Protein AF-A0A9E5F2N4-F1 (afdb_monomer_lite)

Radius of gyration: 25.17 Å; chains: 1; bounding box: 72×76×62 Å

Secondary structure (DSSP, 8-state):
-GGGS-HHHHHHHHHHHHHHHHHHHHHIIIIIT-PPSSBTTB-HHHHTTHHHHHHHHHHHHHHHHS---B---HHHHHHHHHHHHHHHHHHHHHHH-GGG--HHHHHHHHHHHHHHHHTTTB-HHHHHT-GGGGGHHHHHHHHTHHHHHHHHHHHHHHHHHHHHHHHHHHHHHHTT-----EEE-SSEEEEEETTEEEEEEGGGSSHHHHHHHHHHHHHHHHHHTTTS-HHHHHHHHHHHHHHHHHHHHHHHHHHHHHHHHHHHHHHHHHHHHHHHHHHHHHHSS----------TT---------TTS--S------SSSHHHHHHHHHHHHHHHHHT---------

Structure (mmCIF, N/CA/C/O backbone):
data_AF-A0A9E5F2N4-F1
#
_entry.id   AF-A0A9E5F2N4-F1
#
loop_
_atom_site.group_PDB
_atom_site.id
_atom_site.type_symbol
_atom_site.label_atom_id
_atom_site.label_alt_id
_atom_site.label_comp_id
_atom_site.label_asym_id
_atom_site.label_entity_id
_atom_site.label_seq_id
_atom_site.pdbx_PDB_ins_code
_atom_site.Cartn_x
_atom_site.Cartn_y
_atom_site.Cartn_z
_atom_site.occupancy
_atom_site.B_iso_or_equiv
_atom_site.auth_seq_id
_atom_site.auth_comp_id
_atom_site.auth_asym_id
_atom_site.auth_atom_id
_atom_site.pdbx_PDB_model_num
ATOM 1 N N . MET A 1 1 ? -30.413 5.396 13.414 1.00 71.50 1 MET A N 1
ATOM 2 C CA . MET A 1 1 ? -30.553 5.072 11.975 1.00 71.50 1 MET A CA 1
ATOM 3 C C . MET A 1 1 ? -29.234 4.780 11.255 1.00 71.50 1 MET A C 1
ATOM 5 O O . MET A 1 1 ? -29.289 4.143 10.220 1.00 71.50 1 MET A O 1
ATOM 9 N N . ILE A 1 2 ? -28.049 5.161 11.761 1.00 82.06 2 ILE A N 1
ATOM 10 C CA . ILE A 1 2 ? -26.782 4.856 11.056 1.00 82.06 2 ILE A CA 1
ATOM 11 C C . ILE A 1 2 ? -26.421 3.360 11.129 1.00 82.06 2 ILE A C 1
ATOM 13 O O . ILE A 1 2 ? -25.865 2.812 10.185 1.00 82.06 2 ILE A O 1
ATOM 17 N N . SER A 1 3 ? -26.789 2.669 12.212 1.00 80.00 3 SER A N 1
ATOM 18 C CA . SER A 1 3 ? -26.484 1.246 12.431 1.00 80.00 3 SER A CA 1
ATOM 19 C C . SER A 1 3 ? -27.116 0.282 11.421 1.00 80.00 3 SER A C 1
ATOM 21 O O . SER A 1 3 ? -26.628 -0.834 11.285 1.00 80.00 3 SER A O 1
ATOM 23 N N . THR A 1 4 ? -28.169 0.690 10.707 1.00 87.25 4 THR A N 1
ATOM 24 C CA . THR A 1 4 ? -28.844 -0.137 9.691 1.00 87.25 4 THR A CA 1
ATOM 25 C C . THR A 1 4 ? -28.235 0.012 8.297 1.00 87.25 4 THR A C 1
ATOM 27 O O . THR A 1 4 ? -28.656 -0.674 7.370 1.00 87.25 4 THR A O 1
ATOM 30 N N . LEU A 1 5 ? -27.271 0.920 8.118 1.00 89.44 5 LEU A N 1
ATOM 31 C CA . LEU A 1 5 ? -26.640 1.151 6.824 1.00 89.44 5 LEU A CA 1
ATOM 32 C C . LEU A 1 5 ? -25.668 0.013 6.462 1.00 89.44 5 LEU A C 1
ATOM 34 O O . LEU A 1 5 ? -25.040 -0.576 7.352 1.00 89.44 5 LEU A O 1
ATOM 38 N N . PRO A 1 6 ? -25.464 -0.262 5.158 1.00 90.88 6 PRO A N 1
ATOM 39 C CA . PRO A 1 6 ? -24.427 -1.182 4.702 1.00 90.88 6 PRO A CA 1
ATOM 40 C C . PRO A 1 6 ? -23.060 -0.824 5.293 1.00 90.88 6 PRO A C 1
ATOM 42 O O . PRO A 1 6 ? -22.732 0.353 5.453 1.00 90.88 6 PRO A O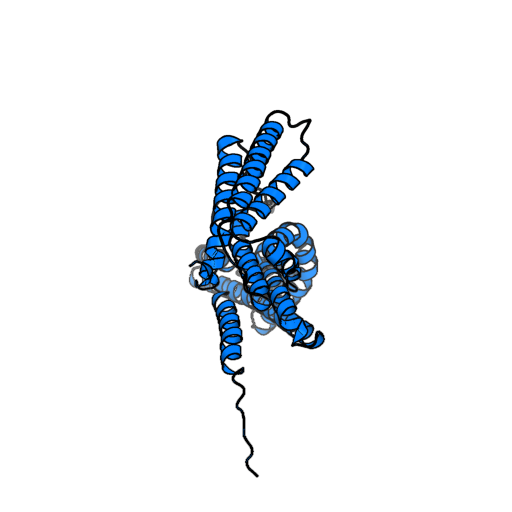 1
ATOM 45 N N . LEU A 1 7 ? -22.246 -1.838 5.594 1.00 85.94 7 LEU A N 1
ATOM 46 C CA . LEU A 1 7 ? -20.917 -1.664 6.194 1.00 85.94 7 LEU A CA 1
ATOM 47 C C . LEU A 1 7 ? -20.028 -0.700 5.401 1.00 85.94 7 LEU A C 1
ATOM 49 O O . LEU A 1 7 ? -19.378 0.158 5.987 1.00 85.94 7 LEU A O 1
ATOM 53 N N . THR A 1 8 ? -20.051 -0.784 4.072 1.00 84.75 8 THR A N 1
ATOM 54 C CA . THR A 1 8 ? -19.290 0.122 3.202 1.00 84.75 8 THR A CA 1
ATOM 55 C C . THR A 1 8 ? -19.686 1.579 3.411 1.00 84.75 8 THR A C 1
ATOM 57 O O . THR A 1 8 ? -18.816 2.423 3.578 1.00 84.75 8 THR A O 1
ATOM 60 N N . LEU A 1 9 ? -20.986 1.871 3.489 1.00 88.75 9 LEU A N 1
ATOM 61 C CA . LEU A 1 9 ? -21.483 3.226 3.712 1.00 88.75 9 LEU A CA 1
ATOM 62 C C . LEU A 1 9 ? -21.145 3.729 5.121 1.00 88.75 9 LEU A C 1
ATOM 64 O O . LEU A 1 9 ? -20.741 4.879 5.279 1.00 88.75 9 LEU A O 1
ATOM 68 N N . ARG A 1 10 ? -21.243 2.865 6.142 1.00 89.31 10 ARG A N 1
ATOM 69 C CA . ARG A 1 10 ? -20.801 3.200 7.507 1.00 89.31 10 ARG A CA 1
ATOM 70 C C . ARG A 1 10 ? -19.310 3.523 7.540 1.00 89.31 10 ARG A C 1
ATOM 72 O O . ARG A 1 10 ? -18.933 4.550 8.093 1.00 89.31 10 ARG A O 1
ATOM 79 N N . ALA A 1 11 ? -18.481 2.703 6.896 1.00 88.69 11 ALA A N 1
ATOM 80 C CA . ALA A 1 11 ? -17.048 2.947 6.782 1.00 88.69 11 ALA A CA 1
ATOM 81 C C . ALA A 1 11 ? -16.748 4.271 6.067 1.00 88.69 11 ALA A C 1
ATOM 83 O O . ALA A 1 11 ? -15.919 5.040 6.549 1.00 88.69 11 ALA A O 1
ATOM 84 N N . SER A 1 12 ? -17.461 4.580 4.979 1.00 88.94 12 SER A N 1
ATOM 85 C CA . SER A 1 12 ? -17.338 5.861 4.278 1.00 88.94 12 SER A CA 1
ATOM 86 C C . SER A 1 12 ? -17.699 7.054 5.165 1.00 88.94 12 SER A C 1
ATOM 88 O O . SER A 1 12 ? -16.962 8.032 5.164 1.00 88.94 12 SER A O 1
ATOM 90 N N . ILE A 1 13 ? -18.774 6.974 5.960 1.00 90.38 13 ILE A N 1
ATOM 91 C CA . ILE A 1 13 ? -19.165 8.046 6.895 1.00 90.38 13 ILE A CA 1
ATOM 92 C C . ILE A 1 13 ? -18.073 8.276 7.945 1.00 90.38 13 ILE A C 1
ATOM 94 O O . ILE A 1 13 ? -17.694 9.418 8.203 1.00 90.38 13 ILE A O 1
ATOM 98 N N . VAL A 1 14 ? -17.539 7.198 8.526 1.00 90.75 14 VAL A N 1
ATOM 99 C CA . VAL A 1 14 ? -16.483 7.303 9.541 1.00 90.75 14 VAL A CA 1
ATOM 100 C C . VAL A 1 14 ? -15.186 7.850 8.930 1.00 90.75 14 VAL A C 1
ATOM 102 O O . VAL A 1 14 ? -14.515 8.648 9.577 1.00 90.75 14 VAL A O 1
ATOM 105 N N . LEU A 1 15 ? -14.847 7.471 7.690 1.00 89.88 15 LEU A N 1
ATOM 106 C CA . LEU A 1 15 ? -13.678 7.985 6.962 1.00 89.88 15 LEU A CA 1
ATOM 107 C C . LEU A 1 15 ? -13.809 9.436 6.534 1.00 89.88 15 LEU A C 1
ATOM 109 O O . LEU A 1 15 ? -12.797 10.130 6.447 1.00 89.88 15 LEU A O 1
ATOM 113 N N . PHE A 1 16 ? -15.026 9.880 6.231 1.00 89.75 16 PHE A N 1
ATOM 114 C CA . PHE A 1 16 ? -15.263 11.181 5.625 1.00 89.75 16 PHE A CA 1
ATOM 115 C C . PHE A 1 16 ? -14.672 12.312 6.468 1.00 89.75 16 PHE A C 1
ATOM 117 O O . PHE A 1 16 ? -13.985 13.181 5.942 1.00 89.75 16 PHE A O 1
ATOM 124 N N . PHE A 1 17 ? -14.863 12.262 7.788 1.00 88.19 17 PHE A N 1
ATOM 125 C CA . PHE A 1 17 ? -14.389 13.319 8.677 1.00 88.19 17 PHE A CA 1
ATOM 126 C C . PHE A 1 17 ? -12.845 13.390 8.772 1.00 88.19 17 PHE A C 1
ATOM 128 O O . PHE A 1 17 ? -12.297 14.449 8.458 1.00 88.19 17 PHE A O 1
ATOM 135 N N . PRO A 1 18 ? -12.110 12.298 9.084 1.00 87.38 18 PRO A N 1
ATOM 136 C CA . PRO A 1 18 ? -10.648 12.269 8.978 1.00 87.38 18 PRO A CA 1
ATOM 137 C C . PRO A 1 18 ? -10.121 12.680 7.597 1.00 87.38 18 PRO A C 1
ATOM 139 O O . PRO A 1 18 ? -9.110 13.370 7.499 1.00 87.38 18 PRO A O 1
ATOM 142 N N . PHE A 1 19 ? -10.806 12.279 6.524 1.00 87.12 19 PHE A N 1
ATOM 143 C CA . PHE A 1 19 ? -10.415 12.600 5.154 1.00 87.12 19 PHE A CA 1
ATOM 144 C C . PHE A 1 19 ? -10.532 14.100 4.854 1.00 87.12 19 PHE A C 1
ATOM 146 O O . PHE A 1 19 ? -9.572 14.711 4.386 1.00 87.12 19 PHE A O 1
ATOM 153 N N . CYS A 1 20 ? -11.669 14.718 5.183 1.00 89.25 20 CYS A N 1
ATOM 154 C CA . CYS A 1 20 ? -11.848 16.165 5.069 1.00 89.25 20 CYS A CA 1
ATOM 155 C C . CYS A 1 20 ? -10.831 16.926 5.924 1.00 89.25 20 CYS A C 1
ATOM 157 O O . CYS A 1 20 ? -10.279 17.926 5.467 1.00 89.25 20 CYS A O 1
ATOM 159 N N . GLN A 1 21 ? -10.541 16.434 7.131 1.00 88.06 21 GLN A N 1
ATOM 160 C CA . GLN A 1 21 ? -9.543 17.035 8.011 1.00 88.06 21 GLN A CA 1
ATOM 161 C C . GLN A 1 21 ? -8.132 16.962 7.416 1.00 88.06 21 GLN A C 1
ATOM 163 O O . GLN A 1 21 ? -7.408 17.950 7.478 1.00 88.06 21 GLN A O 1
ATOM 168 N N . LEU A 1 22 ? -7.752 15.844 6.791 1.00 84.75 22 LEU A N 1
ATOM 169 C CA . LEU A 1 22 ? -6.477 15.717 6.080 1.00 84.75 22 LEU A CA 1
ATOM 170 C C . LEU A 1 22 ? -6.384 16.671 4.883 1.00 84.75 22 LEU A C 1
ATOM 172 O O . LEU A 1 22 ? -5.355 17.320 4.709 1.00 84.75 22 LEU A O 1
ATOM 176 N N . ILE A 1 23 ? -7.451 16.797 4.085 1.00 86.88 23 ILE A N 1
ATOM 177 C CA . ILE A 1 23 ? -7.499 17.754 2.967 1.00 86.88 23 ILE A CA 1
ATOM 178 C C . ILE A 1 23 ? -7.351 19.187 3.480 1.00 86.88 23 ILE A C 1
ATOM 180 O O . ILE A 1 23 ? -6.538 19.944 2.951 1.00 86.88 23 ILE A O 1
ATOM 184 N N . PHE A 1 24 ? -8.099 19.549 4.525 1.00 88.94 24 PHE A N 1
ATOM 185 C CA . PHE A 1 24 ? -8.006 20.864 5.152 1.00 88.94 24 PHE A CA 1
ATOM 186 C C . PHE A 1 24 ? -6.590 21.137 5.667 1.00 88.94 24 PHE A C 1
ATOM 188 O O . PHE A 1 24 ? -6.016 22.178 5.356 1.00 88.94 24 PHE A O 1
ATOM 195 N N . LEU A 1 25 ? -6.003 20.187 6.402 1.00 85.00 25 LEU A N 1
ATOM 196 C CA . LEU A 1 25 ? -4.653 20.311 6.944 1.00 85.00 25 LEU A CA 1
ATOM 197 C C . LEU A 1 25 ? -3.629 20.538 5.834 1.00 85.00 25 LEU A C 1
ATOM 199 O O . LEU A 1 25 ? -2.749 21.383 5.956 1.00 85.00 25 LEU A O 1
ATOM 203 N N . ARG A 1 26 ? -3.768 19.795 4.735 1.00 82.94 26 ARG A N 1
ATOM 204 C CA . ARG A 1 26 ? -2.898 19.899 3.568 1.00 82.94 26 ARG A CA 1
ATOM 205 C C . ARG A 1 26 ? -3.002 21.271 2.916 1.00 82.94 26 ARG A C 1
ATOM 207 O O . ARG A 1 26 ? -1.976 21.890 2.647 1.00 82.94 26 ARG A O 1
ATOM 214 N N . PHE A 1 27 ? -4.225 21.753 2.704 1.00 85.69 27 PHE A N 1
ATOM 215 C CA . PHE A 1 27 ? -4.463 23.089 2.169 1.00 85.69 27 PHE A CA 1
ATOM 216 C C . PHE A 1 27 ? -3.887 24.165 3.096 1.00 85.69 27 PHE A C 1
ATOM 218 O O . PHE A 1 27 ? -3.205 25.072 2.636 1.00 85.69 27 PHE A O 1
ATOM 225 N N . PHE A 1 28 ? -4.076 24.027 4.407 1.00 85.69 28 PHE A N 1
ATOM 226 C CA . PHE A 1 28 ? -3.530 24.952 5.393 1.00 85.69 28 PHE A CA 1
ATOM 227 C C . PHE A 1 28 ? -1.991 24.969 5.390 1.00 85.69 28 PHE A C 1
ATOM 229 O O . PHE A 1 28 ? -1.384 26.026 5.230 1.00 85.69 28 PHE A O 1
ATOM 236 N N . LEU A 1 29 ? -1.342 23.805 5.507 1.00 83.25 29 LEU A N 1
ATOM 237 C CA . LEU A 1 29 ? 0.121 23.696 5.516 1.00 83.25 29 LEU A CA 1
ATOM 238 C C . LEU A 1 29 ? 0.736 24.263 4.228 1.00 83.25 29 LEU A C 1
ATOM 240 O O . LEU A 1 29 ? 1.749 24.955 4.285 1.00 83.25 29 LEU A O 1
ATOM 244 N N . HIS A 1 30 ? 0.116 24.005 3.077 1.00 83.06 30 HIS A N 1
ATOM 245 C CA . HIS A 1 30 ? 0.639 24.466 1.799 1.00 83.06 30 HIS A CA 1
ATOM 246 C C . HIS A 1 30 ? 0.327 25.935 1.509 1.00 83.06 30 HIS A C 1
ATOM 248 O O . HIS A 1 30 ? 1.236 26.724 1.271 1.00 83.06 30 HIS A O 1
ATOM 254 N N . SER A 1 31 ? -0.952 26.309 1.524 1.00 85.19 31 SER A N 1
ATOM 255 C CA . SER A 1 31 ? -1.409 27.622 1.067 1.00 85.19 31 SER A CA 1
ATOM 256 C C . SER A 1 31 ? -1.237 28.717 2.115 1.00 85.19 31 SER A C 1
ATOM 258 O O . SER A 1 31 ? -1.090 29.875 1.740 1.00 85.19 31 SER A O 1
ATOM 260 N N . VAL A 1 32 ? -1.250 28.377 3.410 1.00 86.00 32 VAL A N 1
ATOM 261 C CA . VAL A 1 32 ? -1.090 29.363 4.494 1.00 86.00 32 VAL A CA 1
ATOM 262 C C . VAL A 1 32 ? 0.345 29.394 5.003 1.00 86.00 32 VAL A C 1
ATOM 264 O O . VAL A 1 32 ? 0.913 30.471 5.154 1.00 86.00 32 VAL A O 1
ATOM 267 N N . LEU A 1 33 ? 0.945 28.227 5.254 1.00 82.69 33 LEU A N 1
ATOM 268 C CA . LEU A 1 33 ? 2.293 28.144 5.830 1.00 82.69 33 LEU A CA 1
ATOM 269 C C . LEU A 1 33 ? 3.412 28.013 4.785 1.00 82.69 33 LEU A C 1
ATOM 271 O O . LEU A 1 33 ? 4.585 28.028 5.154 1.00 82.69 33 LEU A O 1
ATOM 275 N N . GLY A 1 34 ? 3.081 27.877 3.496 1.00 80.62 34 GLY A N 1
ATOM 276 C CA . GLY A 1 34 ? 4.074 27.733 2.427 1.00 80.62 34 GLY A CA 1
ATOM 277 C C . GLY A 1 34 ? 4.901 26.446 2.520 1.00 80.62 34 GLY A C 1
ATOM 278 O O . GLY A 1 34 ? 5.955 26.341 1.892 1.00 80.62 34 GLY A O 1
ATOM 279 N N . LEU A 1 35 ? 4.461 25.465 3.315 1.00 74.94 35 LEU A N 1
ATOM 280 C CA . LEU A 1 35 ? 5.180 24.211 3.498 1.00 74.94 35 LEU A CA 1
ATOM 281 C C . LEU A 1 35 ? 4.977 23.301 2.284 1.00 74.94 35 LEU A C 1
ATOM 283 O O . LEU A 1 35 ? 3.933 23.300 1.618 1.00 74.94 35 LEU A O 1
ATOM 287 N N . ARG A 1 36 ? 6.008 22.507 1.979 1.00 68.88 36 ARG A N 1
ATOM 288 C CA . ARG A 1 36 ? 5.948 21.533 0.890 1.00 68.88 36 ARG A CA 1
ATOM 289 C C . ARG A 1 36 ? 4.850 20.510 1.178 1.00 68.88 36 ARG A C 1
ATOM 291 O O . ARG A 1 36 ? 4.762 19.968 2.273 1.00 68.88 36 ARG A O 1
ATOM 298 N N . VAL A 1 37 ? 4.054 20.229 0.152 1.00 61.56 37 VAL A N 1
ATOM 299 C CA . VAL A 1 37 ? 3.053 19.166 0.171 1.00 61.56 37 VAL A CA 1
ATOM 300 C C . VAL A 1 37 ? 3.742 17.800 0.170 1.00 61.56 37 VAL A C 1
ATOM 302 O O . VAL A 1 37 ? 4.592 17.542 -0.687 1.00 61.56 37 VAL A O 1
ATOM 305 N N . GLY A 1 38 ? 3.324 16.913 1.070 1.00 61.19 38 GLY A N 1
ATOM 306 C CA . GLY A 1 38 ? 3.863 15.563 1.193 1.00 61.19 38 GLY A CA 1
ATOM 307 C C . GLY A 1 38 ? 4.889 15.408 2.310 1.00 61.19 38 GLY A C 1
ATOM 308 O O . GLY A 1 38 ? 5.556 16.351 2.736 1.00 61.19 38 GLY A O 1
ATOM 309 N N . PHE A 1 39 ? 5.036 14.176 2.775 1.00 59.62 39 PHE A N 1
ATOM 310 C CA . PHE A 1 39 ? 6.103 13.804 3.691 1.00 59.62 39 PHE A CA 1
ATOM 311 C C . PHE A 1 39 ? 7.420 13.588 2.927 1.00 59.62 39 PHE A C 1
ATOM 313 O O . PHE A 1 39 ? 7.415 13.293 1.729 1.00 59.62 39 PHE A O 1
ATOM 320 N N . PRO A 1 40 ? 8.587 13.706 3.584 1.00 54.94 40 PRO A N 1
ATOM 321 C CA . PRO A 1 40 ? 9.863 13.440 2.931 1.00 54.94 40 PRO A CA 1
ATOM 322 C C . PRO A 1 40 ? 9.901 12.045 2.284 1.00 54.94 40 PRO A C 1
ATOM 324 O O . PRO A 1 40 ? 9.905 11.027 2.976 1.00 54.94 40 PRO A O 1
ATOM 327 N N . GLY A 1 41 ? 9.973 12.013 0.951 1.00 57.25 41 GLY A N 1
ATOM 328 C CA . GLY A 1 41 ? 10.156 10.792 0.165 1.00 57.25 41 GLY A CA 1
ATOM 329 C C . GLY A 1 41 ? 8.889 10.147 -0.402 1.00 57.25 41 GLY A C 1
ATOM 330 O O . GLY A 1 41 ? 9.034 9.115 -1.048 1.00 57.25 41 GLY A O 1
ATOM 331 N N . PHE A 1 42 ? 7.696 10.714 -0.196 1.00 65.25 42 PHE A N 1
ATOM 332 C CA . PHE A 1 42 ? 6.457 10.194 -0.788 1.00 65.25 42 PHE A CA 1
ATOM 333 C C . PHE A 1 42 ? 5.381 11.292 -0.872 1.00 65.25 42 PHE A C 1
ATOM 335 O O . PHE A 1 42 ? 5.414 12.270 -0.119 1.00 65.25 42 PHE A O 1
ATOM 342 N N . THR A 1 43 ? 4.433 11.168 -1.798 1.00 66.75 43 THR A N 1
ATOM 343 C CA . THR A 1 43 ? 3.347 12.152 -1.940 1.00 66.75 43 THR A CA 1
ATOM 344 C C . THR A 1 43 ? 2.103 11.697 -1.184 1.00 66.75 43 THR A C 1
ATOM 346 O O . THR A 1 43 ? 1.769 10.517 -1.184 1.00 66.75 43 THR A O 1
ATOM 349 N N . ASP A 1 44 ? 1.344 12.617 -0.579 1.00 66.94 44 ASP A N 1
ATOM 350 C CA . ASP A 1 44 ? 0.097 12.242 0.122 1.00 66.94 44 ASP A CA 1
ATOM 351 C C . ASP A 1 44 ? -0.915 11.556 -0.816 1.00 66.94 44 ASP A C 1
ATOM 353 O O . ASP A 1 44 ? -1.792 10.819 -0.368 1.00 66.94 44 ASP A O 1
ATOM 357 N N . TYR A 1 45 ? -0.778 11.774 -2.131 1.00 69.12 45 TYR A N 1
ATOM 358 C CA . TYR A 1 45 ? -1.603 11.136 -3.150 1.00 69.12 45 TYR A CA 1
ATOM 359 C C . TYR A 1 45 ? -1.442 9.618 -3.184 1.00 69.12 45 TYR A C 1
ATOM 361 O O . TYR A 1 45 ? -2.408 8.902 -3.441 1.00 69.12 45 TYR A O 1
ATOM 369 N N . GLU A 1 46 ? -0.252 9.122 -2.859 1.00 68.62 46 GLU A N 1
ATOM 370 C CA . GLU A 1 46 ? 0.024 7.689 -2.789 1.00 68.62 46 GLU A CA 1
ATOM 371 C C . GLU A 1 46 ? -0.747 7.023 -1.649 1.00 68.62 46 GLU A C 1
ATOM 373 O O . GLU A 1 46 ? -1.035 5.835 -1.726 1.00 68.62 46 GLU A O 1
ATOM 378 N N . LEU A 1 47 ? -1.157 7.778 -0.622 1.00 75.25 47 LEU A N 1
ATOM 379 C CA . LEU A 1 47 ? -1.971 7.260 0.477 1.00 75.25 47 LEU A CA 1
ATOM 380 C C . LEU A 1 47 ? -3.476 7.281 0.187 1.00 75.25 47 LEU A C 1
ATOM 382 O O . LEU A 1 47 ? -4.223 6.588 0.879 1.00 75.25 47 LEU A O 1
ATOM 386 N N . PHE A 1 48 ? -3.945 8.002 -0.839 1.00 76.69 48 PHE A N 1
ATOM 387 C CA . PHE A 1 48 ? -5.384 8.117 -1.110 1.00 76.69 48 PHE A CA 1
ATOM 388 C C . PHE A 1 48 ? -6.059 6.793 -1.446 1.00 76.69 48 PHE A C 1
ATOM 390 O O . PHE A 1 48 ? -7.253 6.651 -1.203 1.00 76.69 48 PHE A O 1
ATOM 397 N N . PHE A 1 49 ? -5.317 5.828 -1.979 1.00 76.56 49 PHE A N 1
ATOM 398 C CA . PHE A 1 49 ? -5.840 4.499 -2.261 1.00 76.56 49 PHE A CA 1
ATOM 399 C C . PHE A 1 49 ? -5.626 3.498 -1.109 1.00 76.56 49 PHE A C 1
ATOM 401 O O . PHE A 1 49 ? -6.610 2.930 -0.625 1.00 76.56 49 PHE A O 1
ATOM 408 N N . PRO A 1 50 ? -4.398 3.279 -0.597 1.00 79.81 50 PRO A N 1
ATOM 409 C CA . PRO A 1 50 ? -4.173 2.286 0.447 1.00 79.81 50 PRO A CA 1
ATOM 410 C C . PRO A 1 50 ? -4.771 2.695 1.801 1.00 79.81 50 PRO A C 1
ATOM 412 O O . PRO A 1 50 ? -5.145 1.805 2.565 1.00 79.81 50 PRO A O 1
ATOM 415 N N . ALA A 1 51 ? -4.929 3.993 2.106 1.00 84.44 51 ALA A N 1
ATOM 416 C CA . ALA A 1 51 ? -5.487 4.428 3.389 1.00 84.44 51 ALA A CA 1
ATOM 417 C C . ALA A 1 51 ? -6.982 4.087 3.549 1.00 84.44 51 ALA A C 1
ATOM 419 O O . ALA A 1 51 ? -7.313 3.406 4.525 1.00 84.44 51 ALA A O 1
ATOM 420 N N . PRO A 1 52 ? -7.892 4.449 2.616 1.00 84.69 52 PRO A N 1
ATOM 421 C CA . PRO A 1 52 ? -9.290 4.028 2.705 1.00 84.69 52 PRO A CA 1
ATOM 422 C C . PRO A 1 52 ? -9.447 2.510 2.705 1.00 84.69 52 PRO A C 1
ATOM 424 O O . PRO A 1 52 ? -10.273 1.982 3.444 1.00 84.69 52 PRO A O 1
ATOM 427 N N . LEU A 1 53 ? -8.634 1.794 1.922 1.00 84.06 53 LEU A N 1
ATOM 428 C CA . LEU A 1 53 ? -8.685 0.336 1.889 1.00 84.06 53 LEU A CA 1
ATOM 429 C C . LEU A 1 53 ? -8.253 -0.287 3.218 1.00 84.06 53 LEU A C 1
ATOM 431 O O . LEU A 1 53 ? -8.952 -1.164 3.722 1.00 84.06 53 LEU A O 1
ATOM 435 N N . GLY A 1 54 ? -7.138 0.165 3.801 1.00 87.69 54 GLY A N 1
ATOM 436 C CA . GLY A 1 54 ? -6.649 -0.341 5.092 1.00 87.69 54 GLY A CA 1
ATOM 437 C C . GLY A 1 54 ? -7.651 -0.085 6.192 1.00 87.69 54 GLY A C 1
ATOM 438 O O . GLY A 1 54 ? -7.939 -0.959 7.004 1.00 87.69 54 GLY A O 1
ATOM 439 N N . PHE A 1 55 ? -8.274 1.081 6.145 1.00 89.06 55 PHE A N 1
ATOM 440 C CA . PHE A 1 55 ? -9.329 1.425 7.066 1.00 89.06 55 PHE A CA 1
ATOM 441 C C . PHE A 1 55 ? -10.594 0.571 6.907 1.00 89.06 55 PHE A C 1
A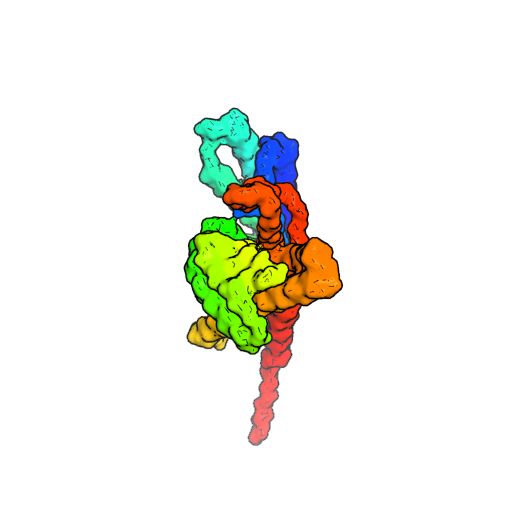TOM 443 O O . PHE A 1 55 ? -11.130 0.080 7.899 1.00 89.06 55 PHE A O 1
ATOM 450 N N . ILE A 1 56 ? -11.088 0.384 5.679 1.00 88.62 56 ILE A N 1
ATOM 451 C CA . ILE A 1 56 ? -12.268 -0.453 5.419 1.00 88.62 56 ILE A CA 1
ATOM 452 C C . ILE A 1 56 ? -11.994 -1.884 5.883 1.00 88.62 56 ILE A C 1
ATOM 454 O O . ILE A 1 56 ? -12.841 -2.487 6.539 1.00 88.62 56 ILE A O 1
ATOM 458 N N . ALA A 1 57 ? -10.804 -2.407 5.591 1.00 87.25 57 ALA A N 1
ATOM 459 C CA . ALA A 1 57 ? -10.389 -3.735 6.013 1.00 87.25 57 ALA A CA 1
ATOM 460 C C . ALA A 1 57 ? -10.334 -3.856 7.549 1.00 87.25 57 ALA A C 1
ATOM 462 O O . ALA A 1 57 ? -10.858 -4.824 8.100 1.00 87.25 57 ALA A O 1
ATOM 463 N N . PHE A 1 58 ? -9.808 -2.839 8.240 1.00 91.50 58 PHE A N 1
ATOM 464 C CA . PHE A 1 58 ? -9.831 -2.757 9.701 1.00 91.50 58 PHE A CA 1
ATOM 465 C C . PHE A 1 58 ? -11.259 -2.738 10.264 1.00 91.50 58 PHE A C 1
ATOM 467 O O . PHE A 1 58 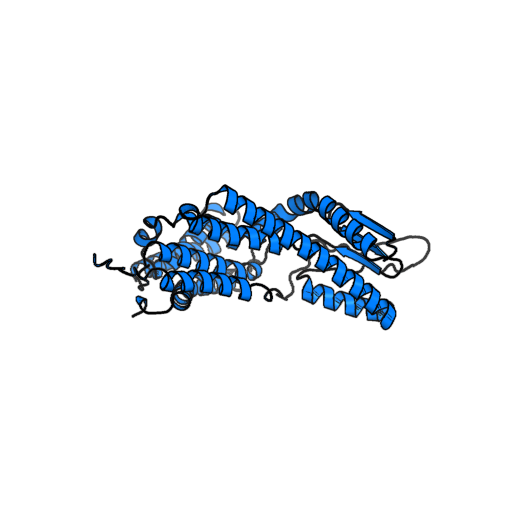? -11.573 -3.495 11.180 1.00 91.50 58 PHE A O 1
ATOM 474 N N . LEU A 1 59 ? -12.158 -1.920 9.707 1.00 91.19 59 LEU A N 1
ATOM 475 C CA . LEU A 1 59 ? -13.548 -1.873 10.169 1.00 91.19 59 LEU A CA 1
ATOM 476 C C . LEU A 1 59 ? -14.286 -3.190 9.933 1.00 91.19 59 LEU A C 1
ATOM 478 O O . LEU A 1 59 ? -14.977 -3.654 10.837 1.00 91.19 59 LEU A O 1
ATOM 482 N N . ILE A 1 60 ? -14.114 -3.813 8.762 1.00 88.69 60 ILE A N 1
ATOM 483 C CA . ILE A 1 60 ? -14.658 -5.151 8.487 1.00 88.69 60 ILE A CA 1
ATOM 484 C C . ILE A 1 60 ? -14.166 -6.135 9.549 1.00 88.69 60 ILE A C 1
ATOM 486 O O . ILE A 1 60 ? -14.965 -6.892 10.098 1.00 88.69 60 ILE A O 1
ATOM 490 N N . ALA A 1 61 ? -12.873 -6.093 9.875 1.00 89.56 61 ALA A N 1
ATOM 491 C CA . ALA A 1 61 ? -12.296 -6.971 10.876 1.00 89.56 61 ALA A CA 1
ATOM 492 C C . ALA A 1 61 ? -12.889 -6.763 12.273 1.00 89.56 61 ALA A C 1
ATOM 494 O O . ALA A 1 61 ? -13.181 -7.736 12.970 1.00 89.56 61 ALA A O 1
ATOM 495 N N . LEU A 1 62 ? -13.124 -5.516 12.677 1.00 91.38 62 LEU A N 1
ATOM 496 C CA . LEU A 1 62 ? -13.773 -5.234 13.954 1.00 91.38 62 LEU A CA 1
ATOM 497 C C . LEU A 1 62 ? -15.234 -5.716 13.978 1.00 91.38 62 LEU A C 1
ATOM 499 O O . LEU A 1 62 ? -15.660 -6.303 14.978 1.00 91.38 62 LEU A O 1
ATOM 503 N N . GLU A 1 63 ? -15.986 -5.516 12.892 1.00 90.50 63 GLU A N 1
ATOM 504 C CA . GLU A 1 63 ? -17.400 -5.905 12.821 1.00 90.50 63 GLU A CA 1
ATOM 505 C C . GLU A 1 63 ? -17.641 -7.413 12.854 1.00 90.50 63 GLU A C 1
ATOM 507 O O . GLU A 1 63 ? -18.707 -7.834 13.300 1.00 90.50 63 GLU A O 1
ATOM 512 N N . GLN A 1 64 ? -16.664 -8.219 12.431 1.00 88.06 64 GLN A N 1
ATOM 513 C CA . GLN A 1 64 ? -16.760 -9.678 12.500 1.00 88.06 64 GLN A CA 1
ATOM 514 C C . GLN A 1 64 ? -16.861 -10.212 13.937 1.00 88.06 64 GLN A C 1
ATOM 516 O O . GLN A 1 64 ? -17.516 -11.227 14.153 1.00 88.06 64 GLN A O 1
ATOM 521 N N . GLU A 1 65 ? -16.235 -9.553 14.921 1.00 88.75 65 GLU A N 1
ATOM 522 C CA . GLU A 1 65 ? -16.339 -9.963 16.333 1.00 88.75 65 GLU A CA 1
ATOM 523 C C . GLU A 1 65 ? -17.549 -9.305 17.012 1.00 88.75 65 GLU A C 1
ATOM 525 O O . GLU A 1 65 ? -18.306 -9.971 17.718 1.00 88.75 65 GLU A O 1
ATOM 530 N N . LYS A 1 66 ? -17.742 -7.992 16.822 1.00 89.44 66 LYS A N 1
ATOM 531 C CA . LYS A 1 66 ? -18.862 -7.254 17.417 1.00 89.44 66 LYS A CA 1
ATOM 532 C C . LYS A 1 66 ? -19.240 -6.064 16.548 1.00 89.44 66 LYS A C 1
ATOM 534 O O . LYS A 1 66 ? -18.388 -5.243 16.216 1.00 89.44 66 LYS A O 1
ATOM 539 N N . THR A 1 67 ? -20.531 -5.923 16.250 1.00 88.38 67 THR A N 1
ATOM 540 C CA . THR A 1 67 ? -21.047 -4.772 15.501 1.00 88.38 67 THR A CA 1
ATOM 541 C C . THR A 1 67 ? -20.692 -3.471 16.216 1.00 88.38 67 THR A C 1
ATOM 543 O O . THR A 1 67 ? -21.093 -3.246 17.363 1.00 88.38 67 THR A O 1
ATOM 546 N N . ILE A 1 68 ? -19.947 -2.604 15.529 1.00 90.06 68 ILE A N 1
ATOM 547 C CA . ILE A 1 68 ? -19.600 -1.284 16.046 1.00 90.06 68 ILE A CA 1
ATOM 548 C C . ILE A 1 68 ? -20.811 -0.371 15.889 1.00 90.06 68 ILE A C 1
ATOM 550 O O . ILE A 1 68 ? -21.360 -0.205 14.796 1.00 90.06 68 ILE A O 1
ATOM 554 N N . GLN A 1 69 ? -21.220 0.253 16.989 1.00 90.38 69 GLN A N 1
ATOM 555 C CA . GLN A 1 69 ? -22.229 1.298 16.940 1.00 90.38 69 GLN A CA 1
ATOM 556 C C . GLN A 1 69 ? -21.585 2.589 16.439 1.00 90.38 69 GLN A C 1
ATOM 558 O O . GLN A 1 69 ? -20.774 3.202 17.130 1.00 90.38 69 GLN A O 1
ATOM 563 N N . VAL A 1 70 ? -21.950 2.981 15.219 1.00 90.25 70 VAL A N 1
ATOM 564 C CA . VAL A 1 70 ? -21.557 4.263 14.636 1.00 90.25 70 VAL A CA 1
ATOM 565 C C . VAL A 1 70 ? -22.594 5.300 15.051 1.00 90.25 70 VAL A C 1
ATOM 567 O O . VAL A 1 70 ? -23.743 5.259 14.602 1.00 90.25 70 VAL A O 1
ATOM 570 N N . ALA A 1 71 ? -22.197 6.208 15.934 1.00 92.44 71 ALA A N 1
ATOM 571 C CA . ALA A 1 71 ? -23.034 7.291 16.425 1.00 92.44 71 ALA A CA 1
ATOM 572 C C . ALA A 1 71 ? -22.181 8.546 16.580 1.00 92.44 71 ALA A C 1
ATOM 574 O O . ALA A 1 71 ? -21.062 8.483 17.078 1.00 92.44 71 ALA A O 1
ATOM 575 N N . PHE A 1 72 ? -22.714 9.690 16.157 1.00 93.56 72 PHE A N 1
ATOM 576 C CA . PHE A 1 72 ? -22.030 10.962 16.340 1.00 93.56 72 PHE A CA 1
ATOM 577 C C . PHE A 1 72 ? -21.886 11.282 17.832 1.00 93.56 72 PHE A C 1
ATOM 579 O O . PHE A 1 72 ? -22.860 11.214 18.586 1.00 93.56 72 PHE A O 1
ATOM 586 N N . ARG A 1 73 ? -20.677 11.654 18.260 1.00 94.00 73 ARG A N 1
ATOM 587 C CA . ARG A 1 73 ? -20.365 11.987 19.653 1.00 94.00 73 ARG A CA 1
ATOM 588 C C . ARG A 1 73 ? -19.782 13.387 19.743 1.00 94.00 73 ARG A C 1
ATOM 590 O O . ARG A 1 73 ? -18.637 13.624 19.364 1.00 94.00 73 ARG A O 1
ATOM 597 N N . PHE A 1 74 ? -20.538 14.291 20.361 1.00 95.44 74 PHE A N 1
ATOM 598 C CA . PHE A 1 74 ? -20.113 15.679 20.556 1.00 95.44 74 PHE A CA 1
ATOM 599 C C . PHE A 1 74 ? -18.789 15.797 21.331 1.00 95.44 74 PHE A C 1
ATOM 601 O O . PHE A 1 74 ? -17.924 16.582 20.965 1.00 95.44 74 PHE A O 1
ATOM 608 N N . GLN A 1 75 ? -18.577 14.953 22.346 1.00 95.56 75 GLN A N 1
ATOM 609 C CA . GLN A 1 75 ? -17.319 14.912 23.107 1.00 95.56 75 GLN A CA 1
ATOM 610 C C . GLN A 1 75 ? -16.098 14.608 22.222 1.00 95.56 75 GLN A C 1
ATOM 612 O O . GLN A 1 75 ? -15.040 15.204 22.409 1.00 95.56 75 GLN A O 1
ATOM 617 N N . GLY A 1 76 ? -16.249 13.706 21.243 1.00 94.44 76 GLY A N 1
ATOM 618 C CA . GLY A 1 76 ? -15.189 13.389 20.283 1.00 94.44 76 GLY A CA 1
ATOM 619 C C . GLY A 1 76 ? -14.882 14.575 19.370 1.00 94.44 76 GLY A C 1
ATOM 620 O O . GLY A 1 76 ? -13.715 14.874 19.132 1.00 94.44 76 GLY A O 1
ATOM 621 N N . LEU A 1 77 ? -15.918 15.302 18.935 1.00 96.25 77 LEU A N 1
ATOM 622 C CA . LEU A 1 77 ? -15.757 16.521 18.141 1.00 96.25 77 LEU A CA 1
ATOM 623 C C . LEU A 1 77 ? -15.024 17.626 18.918 1.00 96.25 77 LEU A C 1
ATOM 625 O O . LEU A 1 77 ? -14.120 18.253 18.368 1.00 96.25 77 LEU A O 1
ATOM 629 N N . VAL A 1 78 ? -15.383 17.849 20.188 1.00 97.12 78 VAL A N 1
ATOM 630 C CA . VAL A 1 78 ? -14.716 18.840 21.052 1.00 97.12 78 VAL A CA 1
ATOM 631 C C . VAL A 1 78 ? -13.235 18.498 21.216 1.00 97.12 78 VAL A C 1
ATOM 633 O O . VAL A 1 78 ? -12.385 19.357 20.992 1.00 97.12 78 VAL A O 1
ATOM 636 N N . LEU A 1 79 ? -12.913 17.238 21.533 1.00 96.56 79 LEU A N 1
ATOM 637 C CA . LEU A 1 79 ? -11.525 16.786 21.651 1.00 96.56 79 LEU A CA 1
ATOM 638 C C . LEU A 1 79 ? -10.752 16.972 20.338 1.00 96.56 79 LEU A C 1
ATOM 640 O O . LEU A 1 79 ? -9.640 17.498 20.352 1.00 96.56 79 LEU A O 1
ATOM 644 N N . ASN A 1 80 ? -11.341 16.573 19.208 1.00 96.75 80 ASN A N 1
ATOM 645 C CA . ASN A 1 80 ? -10.716 16.737 17.899 1.00 96.75 80 ASN A CA 1
ATOM 646 C C . ASN A 1 80 ? -10.475 18.210 17.557 1.00 96.75 80 ASN A C 1
ATOM 648 O O . ASN A 1 80 ? -9.406 18.545 17.058 1.00 96.75 80 ASN A O 1
ATOM 652 N N . SER A 1 81 ? -11.425 19.086 17.883 1.00 96.81 81 SER A N 1
ATOM 653 C CA . SER A 1 81 ? -11.296 20.527 17.660 1.00 96.81 81 SER A CA 1
ATOM 654 C C . SER A 1 81 ? -10.156 21.114 18.492 1.00 96.81 81 SER A C 1
ATOM 656 O O . SER A 1 81 ? -9.318 21.829 17.950 1.00 96.81 81 SER A O 1
ATOM 658 N N . ILE A 1 82 ? -10.054 20.757 19.779 1.00 97.69 82 ILE A N 1
ATOM 659 C CA . ILE A 1 82 ? -8.933 21.172 20.641 1.00 97.69 82 ILE A CA 1
ATOM 660 C C . ILE A 1 82 ? -7.596 20.718 20.043 1.00 97.69 82 ILE A C 1
ATOM 662 O O . ILE A 1 82 ? -6.669 21.518 19.931 1.00 97.69 82 ILE A O 1
ATOM 666 N N . LEU A 1 83 ? -7.499 19.452 19.624 1.00 97.25 83 LEU A N 1
ATOM 667 C CA . LEU A 1 83 ? -6.279 18.901 19.028 1.00 97.25 83 LEU A CA 1
ATOM 668 C C . LEU A 1 83 ? -5.937 19.553 17.683 1.00 97.25 83 LEU A C 1
ATOM 670 O O . LEU A 1 83 ? -4.762 19.792 17.416 1.00 97.25 83 LEU A O 1
ATOM 674 N N . LEU A 1 84 ? -6.940 19.885 16.868 1.00 95.44 84 LEU A N 1
ATOM 675 C CA . LEU A 1 84 ? -6.764 20.612 15.613 1.00 95.44 84 LEU A CA 1
ATOM 676 C C . LEU A 1 84 ? -6.210 22.019 15.859 1.00 95.44 84 LEU A C 1
ATOM 678 O O . LEU A 1 84 ? -5.208 22.387 15.250 1.00 95.44 84 LEU A O 1
ATOM 682 N N . PHE A 1 85 ? -6.812 22.792 16.767 1.00 96.25 85 PHE A N 1
ATOM 683 C CA . PHE A 1 85 ? -6.322 24.135 17.095 1.00 96.25 85 PHE A CA 1
ATOM 684 C C . PHE A 1 85 ? -4.926 24.096 17.718 1.00 96.25 85 PHE A C 1
ATOM 686 O O . PHE A 1 85 ? -4.079 24.917 17.365 1.00 96.25 85 PHE A O 1
ATOM 693 N N . LEU A 1 86 ? -4.656 23.114 18.581 1.00 95.94 86 LEU A N 1
ATOM 694 C CA . LEU A 1 86 ? -3.324 22.892 19.136 1.00 95.94 86 LEU A CA 1
ATOM 695 C C . LEU A 1 86 ? -2.305 22.584 18.031 1.00 95.94 86 LEU A C 1
ATOM 697 O O . LEU A 1 86 ? -1.223 23.168 18.019 1.00 95.94 86 LEU A O 1
ATOM 701 N N . PHE A 1 87 ? -2.649 21.709 17.085 1.00 94.31 87 PHE A N 1
ATOM 702 C CA . PHE A 1 87 ? -1.777 21.364 15.965 1.00 94.31 87 PHE A CA 1
ATOM 703 C C . PHE A 1 87 ? -1.520 22.559 15.036 1.00 94.31 87 PHE A C 1
ATOM 705 O O . PHE A 1 87 ? -0.380 22.781 14.622 1.00 94.31 87 PHE A O 1
ATOM 712 N N . ILE A 1 88 ? -2.549 23.355 14.731 1.00 93.44 88 ILE A N 1
ATOM 713 C CA . ILE A 1 88 ? -2.415 24.590 13.944 1.00 93.44 88 ILE A CA 1
ATOM 714 C C . ILE A 1 88 ? -1.495 25.580 14.665 1.00 93.44 88 ILE A C 1
ATOM 716 O O . ILE A 1 88 ? -0.558 26.093 14.055 1.00 93.44 88 ILE A O 1
ATOM 720 N N . GLY A 1 89 ? -1.715 25.803 15.965 1.00 93.44 89 GLY A N 1
ATOM 721 C CA . GLY A 1 89 ? -0.889 26.690 16.782 1.00 93.44 89 GLY A CA 1
ATOM 722 C C . GLY A 1 89 ? 0.571 26.239 16.842 1.00 93.44 89 GLY A C 1
ATOM 723 O O . GLY A 1 89 ? 1.473 27.048 16.634 1.00 93.44 89 GLY A O 1
ATOM 724 N N . LEU A 1 90 ? 0.812 24.937 17.035 1.00 92.19 90 LEU A N 1
ATOM 725 C CA . LEU A 1 90 ? 2.155 24.358 16.979 1.00 92.19 90 LEU A CA 1
ATOM 726 C C . LEU A 1 90 ? 2.780 24.518 15.594 1.00 92.19 90 LEU A C 1
ATOM 728 O O . LEU A 1 90 ? 3.942 24.895 15.503 1.00 92.19 90 LEU A O 1
ATOM 732 N N . SER A 1 91 ? 2.032 24.263 14.520 1.00 90.69 91 SER A N 1
ATOM 733 C CA . SER A 1 91 ? 2.532 24.411 13.147 1.00 90.69 91 SER A CA 1
ATOM 734 C C . SER A 1 91 ? 2.936 25.855 12.850 1.00 90.69 91 SER A C 1
ATOM 736 O O . SER A 1 91 ? 4.010 26.085 12.302 1.00 90.69 91 SER A O 1
ATOM 738 N N . TYR A 1 92 ? 2.133 26.828 13.286 1.00 90.75 92 TYR A N 1
ATOM 739 C CA . TYR A 1 92 ? 2.470 28.246 13.170 1.00 90.75 92 TYR A CA 1
ATOM 740 C C . TYR A 1 92 ? 3.713 28.606 14.000 1.00 90.75 92 TYR A C 1
ATOM 742 O O . TYR A 1 92 ? 4.644 29.236 13.497 1.00 90.75 92 TYR A O 1
ATOM 750 N N . PHE A 1 93 ? 3.786 28.145 15.253 1.00 90.00 93 PHE A N 1
ATOM 751 C CA . PHE A 1 93 ? 4.960 28.352 16.103 1.00 90.00 93 PHE A CA 1
ATOM 752 C C . PHE A 1 93 ? 6.237 27.784 15.470 1.00 90.00 93 PHE A C 1
ATOM 754 O O . PHE A 1 93 ? 7.262 28.459 15.452 1.00 90.00 93 PHE A O 1
ATOM 761 N N . HIS A 1 94 ? 6.161 26.582 14.892 1.00 87.81 94 HIS A N 1
ATOM 762 C CA . HIS A 1 94 ? 7.258 25.941 14.161 1.00 87.81 94 HIS A CA 1
ATOM 763 C C . HIS A 1 94 ? 7.740 26.777 12.974 1.00 87.81 94 HIS A C 1
ATOM 765 O O . HIS A 1 94 ? 8.945 26.884 12.758 1.00 87.81 94 HIS A O 1
ATOM 771 N N . THR A 1 95 ? 6.822 27.399 12.230 1.00 87.38 95 THR A N 1
ATOM 772 C CA . THR A 1 95 ? 7.193 28.271 11.106 1.00 87.38 95 THR A CA 1
ATOM 773 C C . THR A 1 95 ? 7.839 29.584 11.543 1.00 87.38 95 THR A C 1
ATOM 775 O O . THR A 1 95 ? 8.766 30.044 10.882 1.00 87.38 95 THR A O 1
ATOM 778 N N . VAL A 1 96 ? 7.397 30.177 12.657 1.00 90.25 96 VAL A N 1
ATOM 779 C CA . VAL A 1 96 ? 7.935 31.458 13.153 1.00 90.25 96 VAL A CA 1
ATOM 780 C C . VAL A 1 96 ? 9.245 31.264 13.927 1.00 90.25 96 VAL A C 1
ATOM 782 O O . VAL A 1 96 ? 10.151 32.089 13.824 1.00 90.25 96 VAL A O 1
ATOM 785 N N . PHE A 1 97 ? 9.378 30.163 14.674 1.00 90.19 97 PHE A N 1
ATOM 786 C CA . PHE A 1 97 ? 10.521 29.878 15.548 1.00 90.19 97 PHE A CA 1
ATOM 787 C C . PHE A 1 97 ? 11.152 28.505 15.254 1.00 90.19 97 PHE A C 1
ATOM 789 O O . PHE A 1 97 ? 11.148 27.617 16.114 1.00 90.19 97 PHE A O 1
ATOM 796 N N . PRO A 1 98 ? 11.764 28.313 14.071 1.00 85.75 98 PRO A N 1
ATOM 797 C CA . PRO A 1 98 ? 12.288 27.013 13.656 1.00 85.75 98 PRO A CA 1
ATOM 798 C C . PRO A 1 98 ? 13.406 26.480 14.565 1.00 85.75 98 PRO A C 1
ATOM 800 O O . PRO A 1 98 ? 13.567 25.270 14.677 1.00 85.75 98 PRO A O 1
ATOM 803 N N . ALA A 1 99 ? 14.153 27.339 15.268 1.00 85.25 99 ALA A N 1
ATOM 804 C CA . ALA A 1 99 ? 15.202 26.905 16.199 1.00 85.25 99 ALA A CA 1
ATOM 805 C C . ALA A 1 99 ? 14.659 26.204 17.465 1.00 85.25 99 ALA A C 1
ATOM 807 O O . ALA A 1 99 ? 15.357 25.385 18.053 1.00 85.25 99 ALA A O 1
ATOM 808 N N . ASN A 1 100 ? 13.407 26.479 17.853 1.00 85.75 100 ASN A N 1
ATOM 809 C CA . ASN A 1 100 ? 12.756 25.913 19.045 1.00 85.75 100 ASN A CA 1
ATOM 810 C C . ASN A 1 100 ? 11.751 24.803 18.683 1.00 85.75 100 ASN A C 1
ATOM 812 O O . ASN A 1 100 ? 10.844 24.476 19.453 1.00 85.75 100 ASN A O 1
ATOM 816 N N . SER A 1 101 ? 11.887 24.246 17.481 1.00 83.62 101 SER A N 1
ATOM 817 C CA . SER A 1 101 ? 10.964 23.279 16.904 1.00 83.62 101 SER A CA 1
ATOM 818 C C . SER A 1 101 ? 11.028 21.920 17.611 1.00 83.62 101 SER A C 1
ATOM 820 O O . SER A 1 101 ? 11.945 21.125 17.421 1.00 83.62 101 SER A O 1
ATOM 822 N N . ASN A 1 102 ? 9.992 21.581 18.386 1.00 88.94 102 ASN A N 1
ATOM 823 C CA . ASN A 1 102 ? 9.805 20.211 18.869 1.00 88.94 102 ASN A CA 1
ATOM 824 C C . ASN A 1 102 ? 8.990 19.385 17.856 1.00 88.94 102 ASN A C 1
ATOM 826 O O . ASN A 1 102 ? 7.757 19.331 17.914 1.00 88.94 102 ASN A O 1
ATOM 830 N N . TYR A 1 103 ? 9.684 18.752 16.904 1.00 83.62 103 TYR A N 1
ATOM 831 C CA . TYR A 1 103 ? 9.055 17.909 15.878 1.00 83.62 103 TYR A CA 1
ATOM 832 C C . TYR A 1 103 ? 8.325 16.698 16.467 1.00 83.62 103 TYR A C 1
ATOM 834 O O . TYR A 1 103 ? 7.319 16.266 15.911 1.00 83.62 103 TYR A O 1
ATOM 842 N N . PHE A 1 104 ? 8.784 16.165 17.601 1.00 87.81 104 PHE A N 1
ATOM 843 C CA . PHE A 1 104 ? 8.112 15.046 18.260 1.00 87.81 104 PHE A CA 1
ATOM 844 C C . PHE A 1 104 ? 6.713 15.444 18.743 1.00 87.81 104 PHE A C 1
ATOM 846 O O . PHE A 1 104 ? 5.744 14.741 18.465 1.00 87.81 104 PHE A O 1
ATOM 853 N N . LEU A 1 105 ? 6.585 16.603 19.399 1.00 91.12 105 LEU A N 1
ATOM 854 C CA . LEU A 1 105 ? 5.287 17.113 19.847 1.00 91.12 105 LEU A CA 1
ATOM 855 C C . LEU A 1 105 ? 4.356 17.430 18.664 1.00 91.12 105 LEU A C 1
ATOM 857 O O . LEU A 1 105 ? 3.157 17.155 18.728 1.00 91.12 105 LEU A O 1
ATOM 861 N N . TRP A 1 106 ? 4.908 17.960 17.570 1.00 90.00 106 TRP A N 1
ATOM 862 C CA . TRP A 1 106 ? 4.162 18.196 16.331 1.00 90.00 106 TRP A CA 1
ATOM 863 C C . TRP A 1 106 ? 3.594 16.892 15.752 1.00 90.00 106 TRP A C 1
ATOM 865 O O . TRP A 1 106 ? 2.406 16.802 15.451 1.00 90.00 106 TRP A O 1
ATOM 875 N N . TRP A 1 107 ? 4.410 15.837 15.689 1.00 87.56 107 TRP A N 1
ATOM 876 C CA . TRP A 1 107 ? 3.966 14.517 15.239 1.00 87.56 107 TRP A CA 1
ATOM 877 C C . TRP A 1 107 ? 2.939 13.884 16.175 1.00 87.56 107 TRP A C 1
ATOM 879 O O . TRP A 1 107 ? 1.939 13.334 15.715 1.00 87.56 107 TRP A O 1
ATOM 889 N N . LEU A 1 108 ? 3.156 13.980 17.487 1.00 92.50 108 LEU A N 1
ATOM 890 C CA . LEU A 1 108 ? 2.237 13.440 18.482 1.00 92.50 108 LEU A CA 1
ATOM 891 C C . LEU A 1 108 ? 0.857 14.099 18.379 1.00 92.50 108 LEU A C 1
ATOM 893 O O . LEU A 1 108 ? -0.160 13.408 18.409 1.00 92.50 108 LEU A O 1
ATOM 897 N N . THR A 1 109 ? 0.820 15.423 18.220 1.00 93.44 109 THR A N 1
ATOM 898 C CA . THR A 1 109 ? -0.435 16.172 18.071 1.00 93.44 109 THR A CA 1
ATOM 899 C C . THR A 1 109 ? -1.125 15.888 16.741 1.00 93.44 109 THR A C 1
ATOM 901 O O . THR A 1 109 ? -2.340 15.706 16.744 1.00 93.44 109 THR A O 1
ATOM 904 N N . LEU A 1 110 ? -0.380 15.727 15.639 1.00 89.75 110 LEU A N 1
ATOM 905 C CA . LEU A 1 110 ? -0.927 15.262 14.359 1.00 89.75 110 LEU A CA 1
ATOM 906 C C . LEU A 1 110 ? -1.609 13.895 14.498 1.00 89.75 110 LEU A C 1
ATOM 908 O O . LEU A 1 110 ? -2.765 13.726 14.111 1.00 89.75 110 LEU A O 1
ATOM 912 N N . VAL A 1 111 ? -0.909 12.918 15.078 1.00 89.94 111 VAL A N 1
ATOM 913 C CA . VAL A 1 111 ? -1.434 11.557 15.259 1.00 89.94 111 VAL A CA 1
ATOM 914 C C . VAL A 1 111 ? -2.647 11.564 16.189 1.00 89.94 111 VAL A C 1
ATOM 916 O O . VAL A 1 111 ? -3.670 10.964 15.861 1.00 89.94 111 VAL A O 1
ATOM 919 N N . ALA A 1 112 ? -2.577 12.281 17.314 1.00 94.81 112 ALA A N 1
ATOM 920 C CA . ALA A 1 112 ? -3.694 12.411 18.245 1.00 94.81 112 ALA A CA 1
ATOM 921 C C . ALA A 1 112 ? -4.918 13.053 17.575 1.00 94.81 112 ALA A C 1
ATOM 923 O O . ALA A 1 112 ? -6.038 12.565 17.738 1.00 94.81 112 ALA A O 1
ATOM 924 N N . MET A 1 113 ? -4.710 14.106 16.781 1.00 94.69 113 MET A N 1
ATOM 925 C CA . MET A 1 113 ? -5.759 14.766 16.011 1.00 94.69 113 MET A CA 1
ATOM 926 C C . MET A 1 113 ? -6.429 13.778 15.044 1.00 94.69 113 MET A C 1
ATOM 928 O O . MET A 1 113 ? -7.648 13.622 15.091 1.00 94.69 113 MET A O 1
ATOM 932 N N . LEU A 1 114 ? -5.660 13.039 14.241 1.00 90.06 114 LEU A N 1
ATOM 933 C CA . LEU A 1 114 ? -6.212 12.065 13.290 1.00 90.06 114 LEU A CA 1
ATOM 934 C C . LEU A 1 114 ? -6.951 10.908 13.981 1.00 90.06 114 LEU A C 1
ATOM 936 O O . LEU A 1 114 ? -8.041 10.528 13.553 1.00 90.06 114 LEU A O 1
ATOM 940 N N . ILE A 1 115 ? -6.412 10.382 15.084 1.00 91.75 115 ILE A N 1
ATOM 941 C CA . ILE A 1 115 ? -7.076 9.334 15.876 1.00 91.75 115 ILE A CA 1
ATOM 942 C C . ILE A 1 115 ? -8.373 9.868 16.501 1.00 91.75 115 ILE A C 1
ATOM 944 O O . ILE A 1 115 ? -9.405 9.197 16.475 1.00 91.75 115 ILE A O 1
ATOM 948 N N . SER A 1 116 ? -8.360 11.092 17.033 1.00 94.94 116 SER A N 1
ATOM 949 C CA . SER A 1 116 ? -9.558 11.701 17.619 1.00 94.94 116 SER A CA 1
ATOM 950 C C . SER A 1 116 ? -10.662 11.941 16.584 1.00 94.94 116 SER A C 1
ATOM 952 O O . SER A 1 116 ? -11.837 11.803 16.919 1.00 94.94 116 SER A O 1
ATOM 954 N N . ALA A 1 117 ? -10.299 12.210 15.322 1.00 92.75 117 ALA A N 1
ATOM 955 C CA . ALA A 1 117 ? -11.233 12.381 14.207 1.00 92.75 117 ALA A CA 1
ATOM 956 C C . ALA A 1 117 ? -12.070 11.116 13.967 1.00 92.75 117 ALA A C 1
ATOM 958 O O . ALA A 1 117 ? -13.270 11.182 13.709 1.00 92.75 117 ALA A O 1
ATOM 959 N N . PHE A 1 118 ? -11.444 9.948 14.112 1.00 90.38 118 PHE A N 1
ATOM 960 C CA . PHE A 1 118 ? -12.117 8.654 14.028 1.00 90.38 118 PHE A CA 1
ATOM 961 C C . PHE A 1 118 ? -13.083 8.429 15.206 1.00 90.38 118 PHE A C 1
ATOM 963 O O . PHE A 1 118 ? -14.198 7.931 15.029 1.00 90.38 118 PHE A O 1
ATOM 970 N N . PHE A 1 119 ? -12.704 8.869 16.408 1.00 93.69 119 PHE A N 1
ATOM 971 C CA . PHE A 1 119 ? -13.529 8.737 17.614 1.00 93.69 119 PHE A CA 1
ATOM 972 C C . PHE A 1 119 ? -14.715 9.711 17.699 1.00 93.69 119 PHE A C 1
ATOM 974 O O . PHE A 1 119 ? -15.526 9.604 18.623 1.00 93.69 119 PHE A O 1
ATOM 981 N N . VAL A 1 120 ? -14.876 10.611 16.724 1.00 95.31 120 VAL A N 1
ATOM 982 C CA . VAL A 1 120 ? -16.107 11.405 16.554 1.00 95.31 120 VAL A CA 1
ATOM 983 C C . VAL A 1 120 ? -17.315 10.495 16.313 1.00 95.31 120 VAL A C 1
ATOM 985 O O . VAL A 1 120 ? -18.411 10.786 16.791 1.00 95.31 120 VAL A O 1
ATOM 988 N N . TRP A 1 121 ? -17.114 9.382 15.605 1.00 93.81 121 TRP A N 1
ATOM 989 C CA . TRP A 1 121 ? -18.189 8.484 15.177 1.00 93.81 121 TRP A CA 1
ATOM 990 C C . TRP A 1 121 ? -18.223 7.149 15.916 1.00 93.81 121 TRP A C 1
ATOM 992 O O . TRP A 1 121 ? -19.237 6.451 15.877 1.00 93.81 121 TRP A O 1
ATOM 1002 N N . ILE A 1 122 ? -17.113 6.761 16.544 1.00 93.31 122 ILE A N 1
ATOM 1003 C CA . ILE A 1 122 ? -16.942 5.442 17.153 1.00 93.31 122 ILE A CA 1
ATOM 1004 C C . ILE A 1 122 ? -16.495 5.592 18.601 1.00 93.31 122 ILE A C 1
ATOM 1006 O O . ILE A 1 122 ? -15.602 6.372 18.929 1.00 93.31 122 ILE A O 1
ATOM 1010 N N . GLU A 1 123 ? -17.103 4.814 19.495 1.00 94.19 123 GLU A N 1
ATOM 1011 C CA . GLU A 1 123 ? -16.683 4.787 20.888 1.00 94.19 123 GLU A CA 1
ATOM 1012 C C . GLU A 1 123 ? -15.317 4.091 21.047 1.00 94.19 123 GLU A C 1
ATOM 1014 O O . GLU A 1 123 ? -15.210 2.909 20.712 1.00 94.19 123 GLU A O 1
ATOM 1019 N N . PRO A 1 124 ? -14.294 4.745 21.637 1.00 93.62 124 PRO A N 1
ATOM 1020 C CA . PRO A 1 124 ? -12.964 4.151 21.788 1.00 93.62 124 PRO A CA 1
ATOM 1021 C C . PRO A 1 124 ? -12.990 2.817 22.540 1.00 93.62 124 PRO A C 1
ATOM 1023 O O . PRO A 1 124 ? -12.341 1.858 22.130 1.00 93.62 124 PRO A O 1
ATOM 1026 N N . LYS A 1 125 ? -13.804 2.719 23.603 1.00 94.12 125 LYS A N 1
ATOM 1027 C CA . LYS A 1 125 ? -13.964 1.484 24.388 1.00 94.12 125 LYS A CA 1
ATOM 1028 C C . LYS A 1 125 ? -14.413 0.309 23.519 1.00 94.12 125 LYS A C 1
ATOM 1030 O O . LYS A 1 125 ? -13.920 -0.797 23.700 1.00 94.12 125 LYS A O 1
ATOM 1035 N N . SER A 1 126 ? -15.304 0.549 22.554 1.00 93.06 126 SER A N 1
ATOM 1036 C CA . SER A 1 126 ? -15.794 -0.497 21.648 1.00 93.06 126 SER A CA 1
ATOM 1037 C C . SER A 1 126 ? -14.706 -1.040 20.715 1.00 93.06 126 SER A C 1
ATOM 1039 O O . SER A 1 126 ? -14.753 -2.211 20.346 1.00 93.06 126 SER A O 1
ATOM 1041 N N . VAL A 1 127 ? -13.709 -0.214 20.383 1.00 92.94 127 VAL A N 1
ATOM 1042 C CA . VAL A 1 127 ? -12.583 -0.576 19.512 1.00 92.94 127 VAL A CA 1
ATOM 1043 C C . VAL A 1 127 ? -11.500 -1.297 20.304 1.00 92.94 127 VAL A C 1
ATOM 1045 O O . VAL A 1 127 ? -11.086 -2.383 19.915 1.00 92.94 127 VAL A O 1
ATOM 1048 N N . PHE A 1 128 ? -11.074 -0.737 21.440 1.00 93.94 128 PHE A N 1
ATOM 1049 C CA . PHE A 1 128 ? -9.977 -1.301 22.235 1.00 93.94 128 PHE A CA 1
ATOM 1050 C C . PHE A 1 128 ? -10.334 -2.619 22.930 1.00 93.94 128 PHE A C 1
ATOM 1052 O O . PHE A 1 128 ? -9.456 -3.445 23.154 1.00 93.94 128 PHE A O 1
ATOM 1059 N N . LEU A 1 129 ? -11.612 -2.839 23.256 1.00 94.12 129 LEU A N 1
ATOM 1060 C CA . LEU A 1 129 ? -12.078 -4.107 23.830 1.00 94.12 129 LEU A CA 1
ATOM 1061 C C . LEU A 1 129 ? -12.370 -5.177 22.765 1.00 94.12 129 LEU A C 1
ATOM 1063 O O . LEU A 1 129 ? -12.726 -6.305 23.109 1.00 94.12 129 LEU A O 1
ATOM 1067 N N . ASN A 1 130 ? -12.256 -4.846 21.477 1.00 93.31 130 ASN A N 1
ATOM 1068 C CA . ASN A 1 130 ? -12.489 -5.797 20.400 1.00 93.31 130 ASN A CA 1
ATOM 1069 C C . ASN A 1 130 ? -11.282 -6.733 20.253 1.00 93.31 130 ASN A C 1
ATOM 1071 O O . ASN A 1 130 ? -10.147 -6.280 20.110 1.00 93.31 130 ASN A O 1
ATOM 1075 N N . LYS A 1 131 ? -11.509 -8.052 20.228 1.00 90.50 131 LYS A N 1
ATOM 1076 C CA . LYS A 1 131 ? -10.419 -9.033 20.074 1.00 90.50 131 LYS A CA 1
ATOM 1077 C C . LYS A 1 131 ? -9.671 -8.887 18.747 1.00 90.50 131 LYS A C 1
ATOM 1079 O O . LYS A 1 131 ? -8.485 -9.199 18.680 1.00 90.50 131 LYS A O 1
ATOM 1084 N N . ASN A 1 132 ? -10.346 -8.378 17.717 1.00 90.44 132 ASN A N 1
ATOM 1085 C CA . ASN A 1 132 ? -9.768 -8.123 16.403 1.00 90.44 132 ASN A CA 1
ATOM 1086 C C . ASN A 1 132 ? -9.070 -6.756 16.321 1.00 90.44 132 ASN A C 1
ATOM 1088 O O . ASN A 1 132 ? -8.630 -6.373 15.241 1.00 90.44 132 ASN A O 1
ATOM 1092 N N . PHE A 1 133 ? -8.902 -6.026 17.432 1.00 91.44 133 PHE A N 1
ATOM 1093 C CA . PHE A 1 133 ? -8.140 -4.772 17.468 1.00 91.44 133 PHE A CA 1
ATOM 1094 C C . PHE A 1 133 ? -6.739 -4.915 16.855 1.00 91.44 133 PHE A C 1
ATOM 1096 O O . PHE A 1 133 ? -6.277 -4.023 16.150 1.00 91.44 133 PHE A O 1
ATOM 1103 N N . TRP A 1 134 ? -6.092 -6.070 17.037 1.00 89.94 134 TRP A N 1
ATOM 1104 C CA . TRP A 1 134 ? -4.766 -6.357 16.483 1.00 89.94 134 TRP A CA 1
ATOM 1105 C C . TRP A 1 134 ? -4.694 -6.310 14.954 1.00 89.94 134 TRP A C 1
ATOM 1107 O O . TRP A 1 134 ? -3.608 -6.115 14.414 1.00 89.94 134 TRP A O 1
ATOM 1117 N N . THR A 1 135 ? -5.831 -6.395 14.254 1.00 89.25 135 THR A N 1
ATOM 1118 C CA . THR A 1 135 ? -5.903 -6.170 12.799 1.00 89.25 135 THR A CA 1
ATOM 1119 C C . THR A 1 135 ? -5.589 -4.726 12.393 1.00 89.25 135 THR A C 1
ATOM 1121 O O . THR A 1 135 ? -5.360 -4.453 11.213 1.00 89.25 135 THR A O 1
ATOM 1124 N N . LEU A 1 136 ? -5.473 -3.806 13.359 1.00 90.56 136 LEU A N 1
ATOM 1125 C CA . LEU A 1 136 ? -4.929 -2.468 13.151 1.00 90.56 136 LEU A CA 1
ATOM 1126 C C . LEU A 1 136 ? -3.509 -2.525 12.580 1.00 90.56 136 LEU A C 1
ATOM 1128 O O . LEU A 1 136 ? -3.214 -1.805 11.635 1.00 90.56 136 LEU A O 1
ATOM 1132 N N . ILE A 1 137 ? -2.642 -3.395 13.110 1.00 88.88 137 ILE A N 1
ATOM 1133 C CA . ILE A 1 137 ? -1.243 -3.503 12.669 1.00 88.88 137 ILE A CA 1
ATOM 1134 C C . ILE A 1 137 ? -1.146 -3.857 11.175 1.00 88.88 137 ILE A C 1
ATOM 1136 O O . ILE A 1 137 ? -0.551 -3.074 10.435 1.00 88.88 137 ILE A O 1
ATOM 1140 N N . PRO A 1 138 ? -1.736 -4.963 10.679 1.00 86.50 138 PRO A N 1
ATOM 1141 C CA . PRO A 1 138 ? -1.676 -5.286 9.257 1.00 86.50 138 PRO A CA 1
ATOM 1142 C C . PRO A 1 138 ? -2.393 -4.244 8.388 1.00 86.50 138 PRO A C 1
ATOM 1144 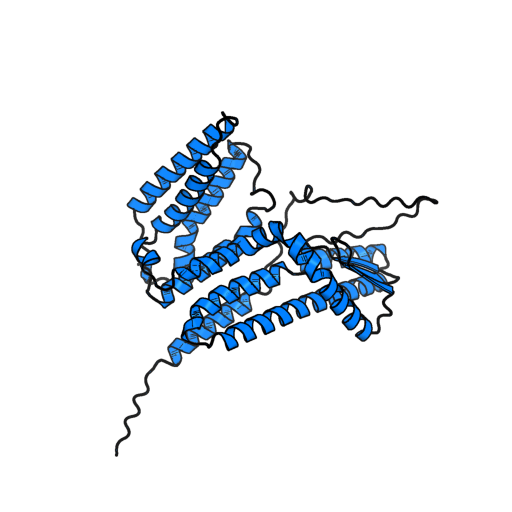O O . PRO A 1 138 ? -1.944 -3.958 7.281 1.00 86.50 138 PRO A O 1
ATOM 1147 N N . SER A 1 139 ? -3.443 -3.598 8.905 1.00 89.31 139 SER A N 1
ATOM 1148 C CA . SER A 1 139 ? -4.101 -2.488 8.208 1.00 89.31 139 SER A CA 1
ATOM 1149 C C . SER A 1 139 ? -3.170 -1.287 8.043 1.00 89.31 139 SER A C 1
ATOM 1151 O O . SER A 1 139 ? -3.064 -0.750 6.945 1.00 89.31 139 SER A O 1
ATOM 1153 N N . LEU A 1 140 ? -2.425 -0.908 9.087 1.00 88.31 140 LEU A N 1
ATOM 1154 C CA . LEU A 1 140 ? -1.405 0.141 9.021 1.00 88.31 140 LEU A CA 1
ATOM 1155 C C . LEU A 1 140 ? -0.259 -0.247 8.082 1.00 88.31 140 LEU A C 1
ATOM 1157 O O . LEU A 1 140 ? 0.178 0.589 7.300 1.00 88.31 140 LEU A O 1
ATOM 1161 N N . ILE A 1 141 ? 0.193 -1.505 8.095 1.00 86.81 141 ILE A N 1
ATOM 1162 C CA . ILE A 1 141 ? 1.195 -2.004 7.136 1.00 86.81 141 ILE A CA 1
ATOM 1163 C C . ILE A 1 141 ? 0.665 -1.893 5.698 1.00 86.81 141 ILE A C 1
ATOM 1165 O O . ILE A 1 141 ? 1.424 -1.578 4.783 1.00 86.81 141 ILE A O 1
ATOM 1169 N N . MET A 1 142 ? -0.637 -2.089 5.479 1.00 85.31 142 MET A N 1
ATOM 1170 C CA . MET A 1 142 ? -1.256 -1.860 4.174 1.00 85.31 142 MET A CA 1
ATOM 1171 C C . MET A 1 142 ? -1.278 -0.383 3.792 1.00 85.31 142 MET A C 1
ATOM 1173 O O . MET A 1 142 ? -0.863 -0.056 2.683 1.00 85.31 142 MET A O 1
ATOM 1177 N N . VAL A 1 143 ? -1.677 0.508 4.705 1.00 85.06 143 VAL A N 1
ATOM 1178 C CA . VAL A 1 143 ? -1.670 1.962 4.469 1.00 85.06 143 VAL A CA 1
ATOM 1179 C C . VAL A 1 143 ? -0.259 2.465 4.158 1.00 85.06 143 VAL A C 1
ATOM 1181 O O . VAL A 1 143 ? -0.049 3.164 3.172 1.00 85.06 143 VAL A O 1
ATOM 1184 N N . PHE A 1 144 ? 0.721 2.068 4.968 1.00 84.56 144 PHE A N 1
ATOM 1185 C CA . PHE A 1 144 ? 2.108 2.514 4.858 1.00 84.56 144 PHE A CA 1
ATOM 1186 C C . PHE A 1 144 ? 2.959 1.657 3.919 1.00 84.56 144 PHE A C 1
ATOM 1188 O O . PHE A 1 144 ? 4.161 1.888 3.825 1.00 84.56 144 PHE A O 1
ATOM 1195 N N . SER A 1 145 ? 2.369 0.703 3.199 1.00 83.38 145 SER A N 1
ATOM 1196 C CA . SER A 1 145 ? 3.081 -0.188 2.272 1.00 83.38 145 SER A CA 1
ATOM 1197 C C . SER A 1 145 ? 3.949 0.577 1.271 1.00 83.38 145 SER A C 1
ATOM 1199 O O . SER A 1 145 ? 5.135 0.284 1.129 1.00 83.38 145 SER A O 1
ATOM 1201 N N . LEU A 1 146 ? 3.386 1.611 0.641 1.00 77.50 146 LEU A N 1
ATOM 1202 C CA . LEU A 1 146 ? 4.100 2.467 -0.306 1.00 77.50 146 LEU A CA 1
ATOM 1203 C C . LEU A 1 146 ? 5.179 3.310 0.375 1.00 77.50 146 LEU A C 1
ATOM 1205 O O . LEU A 1 146 ? 6.278 3.437 -0.148 1.00 77.50 146 LEU A O 1
ATOM 1209 N N . VAL A 1 147 ? 4.926 3.817 1.580 1.00 79.75 147 VAL A N 1
ATOM 1210 C CA . VAL A 1 147 ? 5.925 4.584 2.345 1.00 79.75 147 VAL A CA 1
ATOM 1211 C C . VAL A 1 147 ? 7.116 3.703 2.724 1.00 79.75 147 VAL A C 1
ATOM 1213 O O . VAL A 1 147 ? 8.274 4.089 2.547 1.00 79.75 147 VAL A O 1
ATOM 1216 N N . ILE A 1 148 ? 6.838 2.489 3.203 1.00 80.75 148 ILE A N 1
ATOM 1217 C CA . ILE A 1 148 ? 7.847 1.467 3.491 1.00 80.75 148 ILE A CA 1
ATOM 1218 C C . ILE A 1 148 ? 8.620 1.149 2.211 1.00 80.75 148 ILE A C 1
ATOM 1220 O O . ILE A 1 148 ? 9.848 1.084 2.245 1.00 80.75 148 ILE A O 1
ATOM 1224 N N . TYR A 1 149 ? 7.930 1.022 1.078 1.00 79.06 149 TYR A N 1
ATOM 1225 C CA . TYR A 1 149 ? 8.555 0.792 -0.215 1.00 79.06 149 TYR A CA 1
ATOM 1226 C C . TYR A 1 149 ? 9.454 1.947 -0.668 1.00 79.06 149 TYR A C 1
ATOM 1228 O O . TYR A 1 149 ? 10.577 1.708 -1.097 1.00 79.06 149 TYR A O 1
ATOM 1236 N N . PHE A 1 150 ? 9.047 3.206 -0.536 1.00 77.50 150 PHE A N 1
ATOM 1237 C CA . PHE A 1 150 ? 9.919 4.321 -0.907 1.00 77.50 150 PHE A CA 1
ATOM 1238 C C . PHE A 1 150 ? 11.135 4.428 0.013 1.00 77.50 150 PHE A C 1
ATOM 1240 O O . PHE A 1 150 ? 12.240 4.726 -0.446 1.00 77.50 150 PHE A O 1
ATOM 1247 N N . LYS A 1 151 ? 10.967 4.117 1.303 1.00 82.69 151 LYS A N 1
ATOM 1248 C CA . LYS A 1 151 ? 12.057 4.184 2.279 1.00 82.69 151 LYS A CA 1
ATOM 1249 C C . LYS A 1 151 ? 13.057 3.034 2.142 1.00 82.69 151 LYS A C 1
ATOM 1251 O O . LYS A 1 151 ? 14.264 3.269 2.171 1.00 82.69 151 LYS A O 1
ATOM 1256 N N . TRP A 1 152 ? 12.562 1.807 2.014 1.00 82.69 152 TRP A N 1
ATOM 1257 C CA . TRP A 1 152 ? 13.354 0.573 2.077 1.00 82.69 152 TRP A CA 1
ATOM 1258 C C . TRP A 1 152 ? 13.437 -0.169 0.749 1.00 82.69 152 TRP A C 1
ATOM 1260 O O . TRP A 1 152 ? 14.174 -1.145 0.624 1.00 82.69 152 TRP A O 1
ATOM 1270 N N . GLY A 1 153 ? 12.710 0.278 -0.266 1.00 81.06 153 GLY A N 1
ATOM 1271 C CA . GLY A 1 153 ? 12.591 -0.446 -1.520 1.00 81.06 153 GLY A CA 1
ATOM 1272 C C . GLY A 1 153 ? 13.891 -0.510 -2.302 1.00 81.06 153 GLY A C 1
ATOM 1273 O O . GLY A 1 153 ? 14.058 -1.474 -3.022 1.00 81.06 153 GLY A O 1
ATOM 1274 N N . ASN A 1 154 ? 14.860 0.390 -2.095 1.00 81.88 154 ASN A N 1
ATOM 1275 C CA . ASN A 1 154 ? 16.209 0.216 -2.657 1.00 81.88 154 ASN A CA 1
ATOM 1276 C C . ASN A 1 154 ? 16.878 -1.072 -2.146 1.00 81.88 154 ASN A C 1
ATOM 1278 O O . ASN A 1 154 ? 17.508 -1.801 -2.914 1.00 81.88 154 ASN A O 1
ATOM 1282 N N . LEU A 1 155 ? 16.729 -1.365 -0.849 1.00 85.94 155 LEU A N 1
ATOM 1283 C CA . LEU A 1 155 ? 17.265 -2.579 -0.237 1.00 85.94 155 LEU A CA 1
ATOM 1284 C C . LEU A 1 155 ? 16.551 -3.808 -0.808 1.00 85.94 155 LEU A C 1
ATOM 1286 O O . LEU A 1 155 ? 17.208 -4.692 -1.347 1.00 85.94 155 LEU A O 1
ATOM 1290 N N . ILE A 1 156 ? 15.214 -3.807 -0.784 1.00 83.88 156 ILE A N 1
ATOM 1291 C CA . ILE A 1 156 ? 14.392 -4.901 -1.330 1.00 83.88 156 ILE A CA 1
ATOM 1292 C C . ILE A 1 156 ? 14.707 -5.124 -2.816 1.00 83.88 156 ILE A C 1
ATOM 1294 O O . ILE A 1 156 ? 14.969 -6.248 -3.236 1.00 83.88 156 ILE A O 1
ATOM 1298 N N . TRP A 1 157 ? 14.750 -4.045 -3.598 1.00 85.31 157 TRP A N 1
ATOM 1299 C CA . TRP A 1 157 ? 15.065 -4.045 -5.023 1.00 85.31 157 TRP A CA 1
ATOM 1300 C C . TRP A 1 157 ? 16.415 -4.693 -5.299 1.00 85.31 157 TRP A C 1
ATOM 1302 O O . TRP A 1 157 ? 16.496 -5.637 -6.080 1.00 85.31 157 TRP A O 1
ATOM 1312 N N . SER A 1 158 ? 17.471 -4.227 -4.630 1.00 86.94 158 SER A N 1
ATOM 1313 C CA . SER A 1 158 ? 18.823 -4.756 -4.832 1.00 86.94 158 SER A CA 1
ATOM 1314 C C . SER A 1 158 ? 18.942 -6.243 -4.483 1.00 86.94 158 SER A C 1
ATOM 1316 O O . SER A 1 158 ? 19.628 -6.976 -5.196 1.00 86.94 158 SER A O 1
ATOM 1318 N N . SER A 1 159 ? 18.234 -6.715 -3.451 1.00 88.25 159 SER A N 1
ATOM 1319 C CA . SER A 1 159 ? 18.171 -8.140 -3.108 1.00 88.25 159 SER A CA 1
ATOM 1320 C C . SER A 1 159 ? 17.426 -8.968 -4.157 1.00 88.25 159 SER A C 1
ATOM 1322 O O . SER A 1 159 ? 17.791 -10.113 -4.418 1.00 88.25 159 SER A O 1
ATOM 1324 N N . MET A 1 160 ? 16.387 -8.398 -4.763 1.00 86.25 160 MET A N 1
ATOM 1325 C CA . MET A 1 160 ? 15.477 -9.106 -5.666 1.00 86.25 160 MET A CA 1
ATOM 1326 C C . MET A 1 160 ? 15.863 -8.999 -7.141 1.00 86.25 160 MET A C 1
ATOM 1328 O O . MET A 1 160 ? 15.354 -9.749 -7.973 1.00 86.25 160 MET A O 1
ATOM 1332 N N . LEU A 1 161 ? 16.808 -8.123 -7.473 1.00 88.88 161 LEU A N 1
ATOM 1333 C CA . LEU A 1 161 ? 17.199 -7.872 -8.850 1.00 88.88 161 LEU A CA 1
ATOM 1334 C C . LEU A 1 161 ? 17.807 -9.095 -9.538 1.00 88.88 161 LEU A C 1
ATOM 1336 O O . LEU A 1 161 ? 17.495 -9.356 -10.694 1.00 88.88 161 LEU A O 1
ATOM 1340 N N . LYS A 1 162 ? 18.644 -9.859 -8.828 1.00 90.81 162 LYS A N 1
ATOM 1341 C CA . LYS A 1 162 ? 19.264 -11.079 -9.366 1.00 90.81 162 LYS A CA 1
ATOM 1342 C C . LYS A 1 162 ? 18.229 -12.179 -9.649 1.00 90.81 162 LYS A C 1
ATOM 1344 O O . LYS A 1 162 ? 18.236 -12.701 -10.761 1.00 90.81 162 LYS A O 1
ATOM 1349 N N . PRO A 1 163 ? 17.313 -12.517 -8.715 1.00 91.31 163 PRO A N 1
ATOM 1350 C CA . PRO A 1 163 ? 16.186 -13.395 -9.026 1.00 91.31 163 PRO A CA 1
ATOM 1351 C C . PRO A 1 163 ? 15.346 -12.916 -10.215 1.00 91.31 163 PRO A C 1
ATOM 1353 O O . PRO A 1 163 ? 14.914 -13.735 -11.025 1.00 91.31 163 PRO A O 1
ATOM 1356 N N . LEU A 1 164 ? 15.122 -11.600 -10.333 1.00 88.94 164 LEU A N 1
ATOM 1357 C CA . LEU A 1 164 ? 14.317 -11.031 -11.416 1.00 88.94 164 LEU A CA 1
ATOM 1358 C C . LEU A 1 164 ? 15.026 -11.176 -12.759 1.00 88.94 164 LEU A C 1
ATOM 1360 O O . LEU A 1 164 ? 14.421 -11.635 -13.721 1.00 88.94 164 LEU A O 1
ATOM 1364 N N . GLU A 1 165 ? 16.311 -10.822 -12.808 1.00 91.62 165 GLU A N 1
ATOM 1365 C CA . GLU A 1 165 ? 17.168 -11.005 -13.976 1.00 91.62 165 GLU A CA 1
ATOM 1366 C C . GLU A 1 165 ? 17.160 -12.460 -14.434 1.00 91.62 165 GLU A C 1
ATOM 1368 O O . GLU A 1 165 ? 16.929 -12.726 -15.610 1.00 91.62 165 GLU A O 1
ATOM 1373 N N . TRP A 1 166 ? 17.373 -13.392 -13.501 1.00 91.31 166 TRP A N 1
ATOM 1374 C CA . TRP A 1 166 ? 17.371 -14.817 -13.797 1.00 91.31 166 TRP A CA 1
ATOM 1375 C C . TRP A 1 166 ? 16.033 -15.252 -14.405 1.00 91.31 166 TRP A C 1
ATOM 1377 O O . TRP A 1 166 ? 16.019 -15.788 -15.508 1.00 91.31 166 TRP A O 1
ATOM 1387 N N . GLY A 1 167 ? 14.906 -14.929 -13.763 1.00 89.38 167 GLY A N 1
ATOM 1388 C CA . GLY A 1 167 ? 13.580 -15.289 -14.274 1.00 89.38 167 GLY A CA 1
ATOM 1389 C C . GLY A 1 167 ? 13.264 -14.680 -15.646 1.00 89.38 167 GLY A C 1
ATOM 1390 O O . GLY A 1 167 ? 12.728 -15.363 -16.518 1.00 89.38 167 GLY A O 1
ATOM 1391 N N . VAL A 1 168 ? 13.634 -13.414 -15.864 1.00 88.25 168 VAL A N 1
ATOM 1392 C CA . VAL A 1 168 ? 13.474 -12.727 -17.155 1.00 88.25 168 VAL A CA 1
ATOM 1393 C C . VAL A 1 168 ? 14.333 -13.394 -18.232 1.00 88.25 168 VAL A C 1
ATOM 1395 O O . VAL A 1 168 ? 13.843 -13.650 -19.330 1.00 88.25 168 VAL A O 1
ATOM 1398 N N . ARG A 1 169 ? 15.592 -13.722 -17.924 1.00 88.69 169 ARG A N 1
ATOM 1399 C CA . ARG A 1 169 ? 16.523 -14.364 -18.857 1.00 88.69 169 ARG A CA 1
ATOM 1400 C C . ARG A 1 169 ? 16.047 -15.750 -19.288 1.00 88.69 169 ARG A C 1
ATOM 1402 O O . ARG A 1 169 ? 16.021 -16.019 -20.485 1.00 88.69 169 ARG A O 1
ATOM 1409 N N . GLU A 1 170 ? 15.665 -16.603 -18.337 1.00 89.44 170 GLU A N 1
ATOM 1410 C CA . GLU A 1 170 ? 15.225 -17.973 -18.636 1.00 89.44 170 GLU A CA 1
ATOM 1411 C C . GLU A 1 170 ? 13.938 -17.974 -19.477 1.00 89.44 170 GLU A C 1
ATOM 1413 O O . GLU A 1 170 ? 13.851 -18.666 -20.491 1.00 89.44 170 GLU A O 1
ATOM 1418 N N . LEU A 1 171 ? 12.949 -17.145 -19.122 1.00 86.56 171 LEU A N 1
ATOM 1419 C CA . LEU A 1 171 ? 11.698 -17.077 -19.884 1.00 86.56 171 LEU A CA 1
ATOM 1420 C C . LEU A 1 171 ? 11.877 -16.445 -21.271 1.00 86.56 171 LEU A C 1
ATOM 1422 O O . LEU A 1 171 ? 11.195 -16.844 -22.216 1.00 86.56 171 LEU A O 1
ATOM 1426 N N . LEU A 1 172 ? 12.803 -15.496 -21.433 1.00 82.88 172 LEU A N 1
ATOM 1427 C CA . LEU A 1 172 ? 13.130 -14.976 -22.761 1.00 82.88 172 LEU A CA 1
ATOM 1428 C C . LEU A 1 172 ? 13.851 -16.009 -23.623 1.00 82.88 172 LEU A C 1
ATOM 1430 O O . LEU A 1 172 ? 13.536 -16.099 -24.808 1.00 82.88 172 LEU A O 1
ATOM 1434 N N . ALA A 1 173 ? 14.753 -16.809 -23.046 1.00 82.00 173 ALA A N 1
ATOM 1435 C CA . ALA A 1 173 ? 15.409 -17.897 -23.768 1.00 82.00 173 ALA A CA 1
ATOM 1436 C C . ALA A 1 173 ? 14.384 -18.906 -24.315 1.00 82.00 173 ALA A C 1
ATOM 1438 O O . ALA A 1 173 ? 14.487 -19.329 -25.466 1.00 82.00 173 ALA A O 1
ATOM 1439 N N . LEU A 1 174 ? 13.336 -19.212 -23.540 1.00 84.19 174 LEU A N 1
ATOM 1440 C CA . LEU A 1 174 ? 12.225 -20.058 -23.992 1.00 84.19 174 LEU A CA 1
ATOM 1441 C C . LEU A 1 174 ? 11.397 -19.432 -25.123 1.00 84.19 174 LEU A C 1
ATOM 1443 O O . LEU A 1 174 ? 10.814 -20.156 -25.923 1.00 84.19 174 LEU A O 1
ATOM 1447 N N . SER A 1 175 ? 11.341 -18.101 -25.212 1.00 77.62 175 SER A N 1
ATOM 1448 C CA . SER A 1 175 ? 10.559 -17.405 -26.244 1.00 77.62 175 SER A CA 1
ATOM 1449 C C . SER A 1 175 ? 11.189 -17.443 -27.643 1.00 77.62 175 SER A C 1
ATOM 1451 O O . SER A 1 175 ? 10.590 -16.932 -28.587 1.00 77.62 175 SER A O 1
ATOM 1453 N N . GLY A 1 176 ? 12.398 -17.998 -27.791 1.00 72.19 176 GLY A N 1
ATOM 1454 C CA . GLY A 1 176 ? 13.121 -18.032 -29.068 1.00 72.19 176 GLY A CA 1
ATOM 1455 C C . GLY A 1 176 ? 13.598 -16.658 -29.552 1.00 72.19 176 GLY A C 1
ATOM 1456 O O . GLY A 1 176 ? 14.164 -16.550 -30.636 1.00 72.19 176 GLY A O 1
ATOM 1457 N N . ASN A 1 177 ? 13.401 -15.601 -28.757 1.00 66.25 177 ASN A N 1
ATOM 1458 C CA . ASN A 1 177 ? 14.058 -14.324 -28.985 1.00 66.25 177 ASN A CA 1
ATOM 1459 C C . ASN A 1 177 ? 15.539 -14.503 -28.647 1.00 66.25 177 ASN A C 1
ATOM 1461 O O . ASN A 1 177 ? 15.882 -14.662 -27.476 1.00 66.25 177 ASN A O 1
ATOM 1465 N N . GLU A 1 178 ? 16.409 -14.472 -29.658 1.00 61.84 178 GLU A N 1
ATOM 1466 C CA . GLU A 1 178 ? 17.862 -14.397 -29.480 1.00 61.84 178 GLU A CA 1
ATOM 1467 C C . GLU A 1 178 ? 18.205 -13.135 -28.686 1.00 61.84 178 GLU A C 1
ATOM 1469 O O . GLU A 1 178 ? 18.373 -12.036 -29.224 1.00 61.84 178 GLU A O 1
ATOM 1474 N N . LEU A 1 179 ? 18.221 -13.265 -27.363 1.00 59.75 179 LEU A N 1
ATOM 1475 C CA . LEU A 1 179 ? 18.423 -12.125 -26.503 1.00 59.75 179 LEU A CA 1
ATOM 1476 C C . LEU A 1 179 ? 19.900 -11.853 -26.348 1.00 59.75 179 LEU A C 1
ATOM 1478 O O . LEU A 1 179 ? 20.668 -12.670 -25.838 1.00 59.75 179 LEU A O 1
ATOM 1482 N N . ILE A 1 180 ? 20.280 -10.637 -26.714 1.00 65.56 180 ILE A N 1
ATOM 1483 C CA . ILE A 1 180 ? 21.619 -10.127 -26.486 1.00 65.56 180 ILE A CA 1
ATOM 1484 C C . ILE A 1 180 ? 21.637 -9.541 -25.076 1.00 65.56 180 ILE A C 1
ATOM 1486 O O . ILE A 1 180 ? 21.759 -8.344 -24.909 1.00 65.56 180 ILE A O 1
ATOM 1490 N N . ARG A 1 181 ? 21.576 -10.417 -24.064 1.00 81.56 181 ARG A N 1
ATOM 1491 C CA . ARG A 1 181 ? 21.926 -10.160 -22.651 1.00 81.56 181 ARG A CA 1
ATOM 1492 C C . ARG A 1 181 ? 20.863 -9.465 -21.779 1.00 81.56 181 ARG A C 1
ATOM 1494 O O . ARG A 1 181 ? 20.243 -8.466 -22.132 1.00 81.56 181 ARG A O 1
ATOM 1501 N N . SER A 1 182 ? 20.727 -9.986 -20.562 1.00 83.56 182 SER A N 1
ATOM 1502 C CA . SER A 1 182 ? 20.170 -9.288 -19.402 1.00 83.56 182 SER A CA 1
ATOM 1503 C C . SER A 1 182 ? 21.315 -8.891 -18.467 1.00 83.56 182 SER A C 1
ATOM 1505 O O . SER A 1 182 ? 22.340 -9.574 -18.444 1.00 83.56 182 SER A O 1
ATOM 1507 N N . TYR A 1 183 ? 21.160 -7.801 -17.720 1.00 87.56 183 TYR A N 1
ATOM 1508 C CA . TYR A 1 183 ? 22.138 -7.375 -16.719 1.00 87.56 183 TYR A CA 1
ATOM 1509 C C . TYR A 1 183 ? 21.456 -6.711 -15.518 1.00 87.56 183 TYR A C 1
ATOM 1511 O O . TYR A 1 183 ? 20.742 -5.716 -15.673 1.00 87.56 183 TYR A O 1
ATOM 1519 N N . ALA A 1 184 ? 21.701 -7.221 -14.311 1.00 86.06 184 ALA A N 1
ATOM 1520 C CA . ALA A 1 184 ? 21.322 -6.561 -13.064 1.00 86.06 184 ALA A CA 1
ATOM 1521 C C . ALA A 1 184 ? 22.369 -5.511 -12.639 1.00 86.06 184 ALA A C 1
ATOM 1523 O O . ALA A 1 184 ? 23.439 -5.840 -12.124 1.00 86.06 184 ALA A O 1
ATOM 1524 N N . GLY A 1 185 ? 22.046 -4.225 -12.809 1.00 82.69 185 GLY A N 1
ATOM 1525 C CA . GLY A 1 185 ? 22.822 -3.107 -12.260 1.00 82.69 185 GLY A CA 1
ATOM 1526 C C . GLY A 1 185 ? 22.509 -2.836 -10.782 1.00 82.69 185 GLY A C 1
ATOM 1527 O O . GLY A 1 185 ? 21.688 -3.495 -10.170 1.00 82.69 185 GLY A O 1
ATOM 1528 N N . ARG A 1 186 ? 23.103 -1.812 -10.154 1.00 77.38 186 ARG A N 1
ATOM 1529 C CA . ARG A 1 186 ? 22.775 -1.500 -8.739 1.00 77.38 186 ARG A CA 1
ATOM 1530 C C . ARG A 1 186 ? 21.344 -0.988 -8.522 1.00 77.38 186 ARG A C 1
ATOM 1532 O O . ARG A 1 186 ? 20.823 -1.102 -7.419 1.00 77.38 186 ARG A O 1
ATOM 1539 N N . ARG A 1 187 ? 20.735 -0.370 -9.539 1.00 81.31 187 ARG A N 1
ATOM 1540 C CA . ARG A 1 187 ? 19.439 0.333 -9.433 1.00 81.31 187 ARG A CA 1
ATOM 1541 C C . ARG A 1 187 ? 18.434 -0.029 -10.526 1.00 81.31 187 ARG A C 1
ATOM 1543 O O . ARG A 1 187 ? 17.314 0.465 -10.502 1.00 81.31 187 ARG A O 1
ATOM 1550 N N . PHE A 1 188 ? 18.814 -0.881 -11.471 1.00 85.75 188 PHE A N 1
ATOM 1551 C CA . PHE A 1 188 ? 17.975 -1.225 -12.613 1.00 85.75 188 PHE A CA 1
ATOM 1552 C C . PHE A 1 188 ? 18.306 -2.618 -13.138 1.00 85.75 188 PHE A C 1
ATOM 1554 O O . PHE A 1 188 ? 19.449 -3.064 -13.043 1.00 85.75 188 PHE A O 1
ATOM 1561 N N . LEU A 1 189 ? 17.313 -3.262 -13.739 1.00 86.38 189 LEU A N 1
ATOM 1562 C CA . LEU A 1 189 ? 17.480 -4.435 -14.585 1.00 86.38 189 LEU A CA 1
ATOM 1563 C C . LEU A 1 189 ? 17.515 -3.967 -16.036 1.00 86.38 189 LEU A C 1
ATOM 1565 O O . LEU A 1 189 ? 16.584 -3.313 -16.498 1.00 86.38 189 LEU A O 1
ATOM 1569 N N . GLN A 1 190 ? 18.572 -4.299 -16.760 1.00 88.88 190 GLN A N 1
ATOM 1570 C CA . GLN A 1 190 ? 18.686 -3.999 -18.176 1.00 88.88 190 GLN A CA 1
ATOM 1571 C C . GLN A 1 190 ? 18.376 -5.245 -19.004 1.00 88.88 190 GLN A C 1
ATOM 1573 O O . GLN A 1 190 ? 18.933 -6.312 -18.754 1.00 88.88 190 GLN A O 1
ATOM 1578 N N . VAL A 1 191 ? 17.509 -5.096 -20.001 1.00 87.06 191 VAL A N 1
ATOM 1579 C CA . VAL A 1 191 ? 17.170 -6.137 -20.978 1.00 87.06 191 VAL A CA 1
ATOM 1580 C C . VAL A 1 191 ? 17.512 -5.594 -22.363 1.00 87.06 191 VAL A C 1
ATOM 1582 O O . VAL A 1 191 ? 16.996 -4.543 -22.754 1.00 87.06 191 VAL A O 1
ATOM 1585 N N . GLN A 1 192 ? 18.422 -6.261 -23.076 1.00 88.50 192 GLN A N 1
ATOM 1586 C CA . GLN A 1 192 ? 18.981 -5.791 -24.344 1.00 88.50 192 GLN A CA 1
ATOM 1587 C C . GLN A 1 192 ? 18.584 -6.698 -25.520 1.00 88.50 192 GLN A C 1
ATOM 1589 O O . GLN A 1 192 ? 18.628 -7.925 -25.459 1.00 88.50 192 GLN A O 1
ATOM 1594 N N . HIS A 1 193 ? 18.225 -6.062 -26.630 1.00 86.06 193 HIS A N 1
ATOM 1595 C CA . HIS A 1 193 ? 17.965 -6.671 -27.930 1.00 86.06 193 HIS A CA 1
ATOM 1596 C C . HIS A 1 193 ? 18.481 -5.711 -29.026 1.00 86.06 193 HIS A C 1
ATOM 1598 O O . HIS A 1 193 ? 18.451 -4.497 -28.815 1.00 86.06 193 HIS A O 1
ATOM 1604 N N . PRO A 1 194 ? 18.925 -6.183 -30.212 1.00 86.12 194 PRO A N 1
ATOM 1605 C CA . PRO A 1 194 ? 19.457 -5.317 -31.276 1.00 86.12 194 PRO A CA 1
ATOM 1606 C C . PRO A 1 194 ? 18.592 -4.101 -31.619 1.00 86.12 194 PRO A C 1
ATOM 1608 O O . PRO A 1 194 ? 19.096 -3.026 -31.937 1.00 86.12 194 PRO A O 1
ATOM 1611 N N . LEU A 1 195 ? 17.273 -4.283 -31.563 1.00 85.81 195 LEU A N 1
ATOM 1612 C CA . LEU A 1 195 ? 16.299 -3.243 -31.888 1.00 85.81 195 LEU A CA 1
ATOM 1613 C C . LEU A 1 195 ? 15.927 -2.357 -30.692 1.00 85.81 195 LEU A C 1
ATOM 1615 O O . LEU A 1 195 ? 15.416 -1.259 -30.901 1.00 85.81 195 LEU A O 1
ATOM 1619 N N . TRP A 1 196 ? 16.134 -2.824 -29.456 1.00 84.50 196 TRP A N 1
ATOM 1620 C CA . TRP A 1 196 ? 15.553 -2.197 -28.272 1.00 84.50 196 TRP A CA 1
ATOM 1621 C C . TRP A 1 196 ? 16.280 -2.568 -26.980 1.00 84.50 196 TRP A C 1
ATOM 1623 O O . TRP A 1 196 ? 16.597 -3.730 -26.742 1.00 84.50 196 TRP A O 1
ATOM 1633 N N . THR A 1 197 ? 16.464 -1.582 -26.107 1.00 85.75 197 THR A N 1
ATOM 1634 C CA . THR A 1 197 ? 17.067 -1.767 -24.784 1.00 85.75 197 THR A CA 1
ATOM 1635 C C . THR A 1 197 ? 16.174 -1.122 -23.737 1.00 85.75 197 THR A C 1
ATOM 1637 O O . THR A 1 197 ? 15.857 0.063 -23.846 1.00 85.75 197 THR A O 1
ATOM 1640 N N . VAL A 1 198 ? 15.803 -1.882 -22.705 1.00 82.50 198 VAL A N 1
ATOM 1641 C CA . VAL A 1 198 ? 14.967 -1.408 -21.591 1.00 82.50 198 VAL A CA 1
ATOM 1642 C C . VAL A 1 198 ? 15.755 -1.440 -20.296 1.00 82.50 198 VAL A C 1
ATOM 1644 O O . VAL A 1 198 ? 16.439 -2.418 -20.012 1.00 82.50 198 VAL A O 1
ATOM 1647 N N . HIS A 1 199 ? 15.606 -0.388 -19.494 1.00 85.25 199 HIS A N 1
ATOM 1648 C CA . HIS A 1 199 ? 16.094 -0.329 -18.121 1.00 85.25 199 HIS A CA 1
ATOM 1649 C C . HIS A 1 199 ? 14.903 -0.313 -17.169 1.00 85.25 199 HIS A C 1
ATOM 1651 O O . HIS A 1 199 ? 14.277 0.723 -16.988 1.00 85.25 199 HIS A O 1
ATOM 1657 N N . VAL A 1 200 ? 14.588 -1.446 -16.556 1.00 83.50 200 VAL A N 1
ATOM 1658 C CA . VAL A 1 200 ? 13.536 -1.561 -15.547 1.00 83.50 200 VAL A CA 1
ATOM 1659 C C . VAL A 1 200 ? 14.091 -1.066 -14.215 1.00 83.50 200 VAL A C 1
ATOM 1661 O O . VAL A 1 200 ? 14.937 -1.720 -13.607 1.00 83.50 200 VAL A O 1
ATOM 1664 N N . GLY A 1 201 ? 13.655 0.115 -13.783 1.00 82.69 201 GLY A N 1
ATOM 1665 C CA . GLY A 1 201 ? 13.989 0.665 -12.470 1.00 82.69 201 GLY A CA 1
ATOM 1666 C C . GLY A 1 201 ? 13.107 0.105 -11.354 1.00 82.69 201 GLY A C 1
ATOM 1667 O O . GLY A 1 201 ? 12.126 -0.594 -11.614 1.00 82.69 201 GLY A O 1
ATOM 1668 N N . GLN A 1 202 ? 13.428 0.481 -10.112 1.00 79.06 202 GLN A N 1
ATOM 1669 C CA . GLN A 1 202 ? 12.698 0.056 -8.913 1.00 79.06 202 GLN A CA 1
ATOM 1670 C C . GLN A 1 202 ? 11.176 0.213 -9.066 1.00 79.06 202 GLN A C 1
ATOM 1672 O O . GLN A 1 202 ? 10.443 -0.764 -8.933 1.00 79.06 202 GLN A O 1
ATOM 1677 N N . GLY A 1 203 ? 10.698 1.411 -9.417 1.00 71.56 203 GLY A N 1
ATOM 1678 C CA . GLY A 1 203 ? 9.263 1.697 -9.566 1.00 71.56 203 GLY A CA 1
ATOM 1679 C C . GLY A 1 203 ? 8.532 0.791 -10.565 1.00 71.56 203 GLY A C 1
ATOM 1680 O O . GLY A 1 203 ? 7.351 0.527 -10.392 1.00 71.56 203 GLY A O 1
ATOM 1681 N N . CYS A 1 204 ? 9.234 0.253 -11.565 1.00 71.88 204 CYS A N 1
ATOM 1682 C CA . CYS A 1 204 ? 8.633 -0.536 -12.640 1.00 71.88 204 CYS A CA 1
ATOM 1683 C C . CYS A 1 204 ? 8.687 -2.045 -12.401 1.00 71.88 204 CYS A C 1
ATOM 1685 O O . CYS A 1 204 ? 8.076 -2.791 -13.160 1.00 71.88 204 CYS A O 1
ATOM 1687 N N . GLY A 1 205 ? 9.418 -2.532 -11.396 1.00 72.25 205 GLY A N 1
ATOM 1688 C CA . GLY A 1 205 ? 9.524 -3.975 -11.177 1.00 72.25 205 GLY A CA 1
ATOM 1689 C C . GLY A 1 205 ? 8.482 -4.550 -10.227 1.00 72.25 205 GLY A C 1
ATOM 1690 O O . GLY A 1 205 ? 8.724 -5.621 -9.691 1.00 72.25 205 GLY A O 1
ATOM 1691 N N . GLY A 1 206 ? 7.340 -3.884 -10.023 1.00 73.94 206 GLY A N 1
ATOM 1692 C CA . GLY A 1 206 ? 6.113 -4.529 -9.519 1.00 73.94 206 GLY A CA 1
ATOM 1693 C C . GLY A 1 206 ? 6.127 -4.946 -8.046 1.00 73.94 206 GLY A C 1
ATOM 1694 O O . GLY A 1 206 ? 5.333 -5.789 -7.627 1.00 73.94 206 GLY A O 1
ATOM 1695 N N . PHE A 1 207 ? 7.049 -4.395 -7.258 1.00 78.44 207 PHE A N 1
ATOM 1696 C CA . PHE A 1 207 ? 7.164 -4.678 -5.826 1.00 78.44 207 PHE A CA 1
ATOM 1697 C C . PHE A 1 207 ? 6.038 -4.061 -5.001 1.00 78.44 207 PHE A C 1
ATOM 1699 O O . PHE A 1 207 ? 5.656 -4.611 -3.972 1.00 78.44 207 PHE A O 1
ATOM 1706 N N . ASP A 1 208 ? 5.481 -2.953 -5.473 1.00 73.62 208 ASP A N 1
ATOM 1707 C CA . ASP A 1 208 ? 4.266 -2.335 -4.955 1.00 73.62 208 ASP A CA 1
ATOM 1708 C C . ASP A 1 208 ? 3.112 -3.345 -4.865 1.00 73.62 208 ASP A C 1
ATOM 1710 O O . ASP A 1 208 ? 2.488 -3.474 -3.811 1.00 73.62 208 ASP A O 1
ATOM 1714 N N . ALA A 1 209 ? 2.898 -4.143 -5.916 1.00 77.88 209 ALA A N 1
ATOM 1715 C CA . ALA A 1 209 ? 1.867 -5.176 -5.938 1.00 77.88 209 ALA A CA 1
ATOM 1716 C C . ALA A 1 209 ? 2.134 -6.296 -4.918 1.00 77.88 209 ALA A C 1
ATOM 1718 O O . ALA A 1 209 ? 1.204 -6.760 -4.264 1.00 77.88 209 ALA A O 1
ATOM 1719 N N . LEU A 1 210 ? 3.394 -6.708 -4.740 1.00 84.19 210 LEU A N 1
ATOM 1720 C CA . LEU A 1 210 ? 3.776 -7.739 -3.765 1.00 84.19 210 LEU A CA 1
ATOM 1721 C C . LEU A 1 210 ? 3.613 -7.279 -2.320 1.00 84.19 210 LEU A C 1
ATOM 1723 O O . LEU A 1 210 ? 3.166 -8.056 -1.471 1.00 84.19 210 LEU A O 1
ATOM 1727 N N . ILE A 1 211 ? 3.970 -6.026 -2.039 1.00 82.38 211 ILE A N 1
ATOM 1728 C CA . ILE A 1 211 ? 3.787 -5.440 -0.713 1.00 82.38 211 ILE A CA 1
ATOM 1729 C C . ILE A 1 211 ? 2.291 -5.265 -0.455 1.00 82.38 211 ILE A C 1
ATOM 1731 O O . ILE A 1 211 ? 1.819 -5.697 0.590 1.00 82.38 211 ILE A O 1
ATOM 1735 N N . LEU A 1 212 ? 1.524 -4.740 -1.417 1.00 79.12 212 LEU A N 1
ATOM 1736 C CA . LEU A 1 212 ? 0.073 -4.609 -1.287 1.00 79.12 212 LEU A CA 1
ATOM 1737 C C . LEU A 1 212 ? -0.607 -5.971 -1.076 1.00 79.12 212 LEU A C 1
ATOM 1739 O O . LEU A 1 212 ? -1.438 -6.097 -0.177 1.00 79.12 212 LEU A O 1
ATOM 1743 N N . PHE A 1 213 ? -0.225 -6.992 -1.853 1.00 85.75 213 PHE A N 1
ATOM 1744 C CA . PHE A 1 213 ? -0.687 -8.369 -1.668 1.00 85.75 213 PHE A CA 1
ATOM 1745 C C . PHE A 1 213 ? -0.358 -8.870 -0.264 1.00 85.75 213 PHE A C 1
ATOM 1747 O O . PHE A 1 213 ? -1.250 -9.341 0.433 1.00 85.75 213 PHE A O 1
ATOM 1754 N N . SER A 1 214 ? 0.898 -8.746 0.169 1.00 88.00 214 SER A N 1
ATOM 1755 C CA . SER A 1 214 ? 1.332 -9.231 1.481 1.00 88.00 214 SER A CA 1
ATOM 1756 C C . SER A 1 214 ? 0.583 -8.524 2.606 1.00 88.00 214 SER A C 1
ATOM 1758 O O . SER A 1 214 ? 0.109 -9.177 3.531 1.00 88.00 214 SER A O 1
ATOM 1760 N N . SER A 1 215 ? 0.387 -7.212 2.503 1.00 81.38 215 SER A N 1
ATOM 1761 C CA . SER A 1 215 ? -0.379 -6.447 3.479 1.00 81.38 215 SER A CA 1
ATOM 1762 C C . SER A 1 215 ? -1.852 -6.864 3.508 1.00 81.38 215 SER A C 1
ATOM 1764 O O . SER A 1 215 ? -2.373 -7.179 4.577 1.00 81.38 215 SER A O 1
ATOM 1766 N N . ALA A 1 216 ? -2.517 -6.970 2.355 1.00 82.94 216 ALA A N 1
ATOM 1767 C CA . ALA A 1 216 ? -3.899 -7.451 2.288 1.00 82.94 216 ALA A CA 1
ATOM 1768 C C . ALA A 1 216 ? -4.027 -8.889 2.825 1.00 82.94 216 ALA A C 1
ATOM 1770 O O . ALA A 1 216 ? -4.950 -9.204 3.581 1.00 82.94 216 ALA A O 1
ATOM 1771 N N . TYR A 1 217 ? -3.055 -9.743 2.496 1.00 88.12 217 TYR A N 1
ATOM 1772 C CA . TYR A 1 217 ? -2.966 -11.110 2.985 1.00 88.12 217 TYR A CA 1
ATOM 1773 C C . TYR A 1 217 ? -2.806 -11.162 4.504 1.00 88.12 217 TYR A C 1
ATOM 1775 O O . TYR A 1 217 ? -3.453 -11.981 5.147 1.00 88.12 217 TYR A O 1
ATOM 1783 N N . THR A 1 218 ? -2.003 -10.278 5.107 1.00 86.62 218 THR A N 1
ATOM 1784 C CA . THR A 1 218 ? -1.863 -10.249 6.570 1.00 86.62 218 THR A CA 1
ATOM 1785 C C . THR A 1 218 ? -3.192 -9.945 7.255 1.00 86.62 218 THR A C 1
ATOM 1787 O O . THR A 1 218 ? -3.539 -10.643 8.208 1.00 86.62 218 THR A O 1
ATOM 1790 N N . ILE A 1 219 ? -3.999 -9.020 6.721 1.00 83.00 219 ILE A N 1
ATOM 1791 C CA . ILE A 1 219 ? -5.344 -8.751 7.249 1.00 83.00 219 ILE A CA 1
ATOM 1792 C C . ILE A 1 219 ? -6.217 -10.007 7.134 1.00 83.00 219 ILE A C 1
ATOM 1794 O O . ILE A 1 219 ? -6.765 -10.471 8.135 1.00 83.00 219 ILE A O 1
ATOM 1798 N N . PHE A 1 220 ? -6.279 -10.617 5.948 1.00 85.12 220 PHE A N 1
ATOM 1799 C CA . PHE A 1 220 ? -7.022 -11.864 5.740 1.00 85.12 220 PHE A CA 1
ATOM 1800 C C . PHE A 1 220 ? -6.570 -12.977 6.700 1.00 85.12 220 PHE A C 1
ATOM 1802 O O . PHE A 1 220 ? -7.393 -13.622 7.346 1.00 85.12 220 PHE A O 1
ATOM 1809 N N . SER A 1 221 ? -5.259 -13.161 6.858 1.00 86.00 221 SER A N 1
ATOM 1810 C CA . SER A 1 221 ? -4.683 -14.187 7.722 1.00 86.00 221 SER A CA 1
ATOM 1811 C C . SER A 1 221 ? -5.050 -13.974 9.189 1.00 86.00 221 SER A C 1
ATOM 1813 O O . SER A 1 221 ? -5.369 -14.944 9.867 1.00 86.00 221 SER A O 1
ATOM 1815 N N . THR A 1 222 ? -5.099 -12.725 9.672 1.00 83.38 222 THR A N 1
ATOM 1816 C CA . THR A 1 222 ? -5.515 -12.436 11.053 1.00 83.38 222 THR A CA 1
ATOM 1817 C C . THR A 1 222 ? -6.981 -12.770 11.305 1.00 83.38 222 THR A C 1
ATOM 1819 O O . THR A 1 222 ? -7.317 -13.243 12.388 1.00 83.38 222 THR A O 1
ATOM 1822 N N . LEU A 1 223 ? -7.840 -12.595 10.298 1.00 80.44 223 LEU A N 1
ATOM 1823 C CA . LEU A 1 223 ? -9.258 -12.943 10.388 1.00 80.44 223 LEU A CA 1
ATOM 1824 C C . LEU A 1 223 ? -9.480 -14.456 10.344 1.00 80.44 223 LEU A C 1
ATOM 1826 O O . LEU A 1 223 ? -10.330 -14.986 11.054 1.00 80.44 223 LEU A O 1
ATOM 1830 N N . MET A 1 224 ? -8.671 -15.159 9.553 1.00 84.69 224 MET A N 1
ATOM 1831 C CA . MET A 1 224 ? -8.788 -16.601 9.333 1.00 84.69 224 MET A CA 1
ATOM 1832 C C . MET A 1 224 ? -7.921 -17.444 10.276 1.00 84.69 224 MET A C 1
ATOM 1834 O O . MET A 1 224 ? -8.012 -18.670 10.244 1.00 84.69 224 MET A O 1
ATOM 1838 N N . ALA A 1 225 ? -7.100 -16.825 11.131 1.00 84.50 225 ALA A N 1
ATOM 1839 C CA . ALA A 1 225 ? -6.138 -17.516 11.996 1.00 84.50 225 ALA A CA 1
ATOM 1840 C C . ALA A 1 225 ? -6.782 -18.522 12.963 1.00 84.50 225 ALA A C 1
ATOM 1842 O O . ALA A 1 225 ? -6.123 -19.460 13.404 1.00 84.50 225 ALA A O 1
ATOM 1843 N N . ARG A 1 226 ? -8.067 -18.338 13.300 1.00 85.12 226 ARG A N 1
ATOM 1844 C CA . ARG A 1 226 ? -8.825 -19.273 14.150 1.00 85.12 226 ARG A CA 1
ATOM 1845 C C . ARG A 1 226 ? -9.362 -20.483 13.382 1.00 85.12 226 ARG A C 1
ATOM 1847 O O . ARG A 1 226 ? -9.649 -21.505 13.992 1.00 85.12 226 ARG A O 1
ATOM 1854 N N . GLU A 1 227 ? -9.519 -20.363 12.068 1.00 88.81 227 GLU A N 1
ATOM 1855 C CA . GLU A 1 227 ? -10.192 -21.355 11.222 1.00 88.81 227 GLU A CA 1
ATOM 1856 C C . GLU A 1 227 ? -9.207 -22.173 10.384 1.00 88.81 227 GLU A C 1
ATOM 1858 O O . GLU A 1 227 ? -9.445 -23.344 10.094 1.00 88.81 227 GLU A O 1
ATOM 1863 N N . ILE A 1 228 ? -8.090 -21.560 9.993 1.00 90.88 228 ILE A N 1
ATOM 1864 C CA . ILE A 1 228 ? -7.094 -22.155 9.108 1.00 90.88 228 ILE A CA 1
ATOM 1865 C C . ILE A 1 228 ? -5.791 -22.351 9.878 1.00 90.88 228 ILE A C 1
ATOM 1867 O O . ILE A 1 228 ? -5.298 -21.449 10.553 1.00 90.88 228 ILE A O 1
ATOM 1871 N N . LYS A 1 229 ? -5.189 -23.538 9.735 1.00 94.62 229 LYS A N 1
ATOM 1872 C CA . LYS A 1 229 ? -3.867 -23.834 10.299 1.00 94.62 229 LYS A CA 1
ATOM 1873 C C . LYS A 1 229 ? -2.820 -22.853 9.762 1.00 94.62 229 LYS A C 1
ATOM 1875 O O . LYS A 1 229 ? -2.760 -22.601 8.560 1.00 94.62 229 LYS A O 1
ATOM 1880 N N . ALA A 1 230 ? -1.926 -22.388 10.635 1.00 92.31 230 ALA A N 1
ATOM 1881 C CA . ALA A 1 230 ? -0.867 -21.444 10.273 1.00 92.31 230 ALA A CA 1
ATOM 1882 C C . ALA A 1 230 ? -0.001 -21.922 9.092 1.00 92.31 230 ALA A C 1
ATOM 1884 O O . ALA A 1 230 ? 0.343 -21.123 8.229 1.00 92.31 230 ALA A O 1
ATOM 1885 N N . SER A 1 231 ? 0.291 -23.223 8.993 1.00 95.12 231 SER A N 1
ATOM 1886 C CA . SER A 1 231 ? 1.048 -23.789 7.865 1.00 95.12 231 SER A CA 1
ATOM 1887 C C . SER A 1 231 ? 0.347 -23.600 6.517 1.00 95.12 231 SER A C 1
ATOM 1889 O O . SER A 1 231 ? 0.994 -23.275 5.526 1.00 95.12 231 SER A O 1
ATOM 1891 N N . VAL A 1 232 ? -0.979 -23.747 6.486 1.00 94.00 232 VAL A N 1
ATOM 1892 C CA . VAL A 1 232 ? -1.797 -23.535 5.286 1.00 94.00 232 VAL A CA 1
ATOM 1893 C C . VAL A 1 232 ? -1.827 -22.050 4.923 1.00 94.00 232 VAL A C 1
ATOM 1895 O O . VAL A 1 232 ? -1.718 -21.704 3.749 1.00 94.00 232 VAL A O 1
ATOM 1898 N N . LEU A 1 233 ? -1.888 -21.159 5.919 1.00 92.12 233 LEU A N 1
ATOM 1899 C CA . LEU A 1 233 ? -1.772 -19.719 5.684 1.00 92.12 233 LEU A CA 1
ATOM 1900 C C . LEU A 1 233 ? -0.387 -19.342 5.129 1.00 92.12 233 LEU A C 1
ATOM 1902 O O . LEU A 1 233 ? -0.292 -18.574 4.176 1.00 92.12 233 LEU A O 1
ATOM 1906 N N . VAL A 1 234 ? 0.700 -19.888 5.667 1.00 94.88 234 VAL A N 1
ATOM 1907 C CA . VAL A 1 234 ? 2.040 -19.624 5.120 1.00 94.88 234 VAL A CA 1
ATOM 1908 C C . VAL A 1 234 ? 2.149 -20.143 3.684 1.00 94.88 234 VAL A C 1
ATOM 1910 O O . VAL A 1 234 ? 2.669 -19.440 2.821 1.00 94.88 234 VAL A O 1
ATOM 1913 N N . PHE A 1 235 ? 1.597 -21.324 3.399 1.00 95.69 235 PHE A N 1
ATOM 1914 C CA . PHE A 1 235 ? 1.574 -21.880 2.048 1.00 95.69 235 PHE A CA 1
ATOM 1915 C C . PHE A 1 235 ? 0.840 -20.968 1.053 1.00 95.69 235 PHE A C 1
ATOM 1917 O O . PHE A 1 235 ? 1.403 -20.635 0.012 1.00 95.69 235 PHE A O 1
ATOM 1924 N N . TYR A 1 236 ? -0.370 -20.498 1.378 1.00 94.38 236 TYR A N 1
ATOM 1925 C CA . TYR A 1 236 ? -1.107 -19.580 0.500 1.00 94.38 236 TYR A CA 1
ATOM 1926 C C . TYR A 1 236 ? -0.387 -18.248 0.291 1.00 94.38 236 TYR A C 1
ATOM 1928 O O . TYR A 1 236 ? -0.402 -17.716 -0.820 1.00 94.38 236 TYR A O 1
ATOM 1936 N N . TRP A 1 237 ? 0.277 -17.727 1.326 1.00 94.94 237 TRP A N 1
ATOM 1937 C CA . TRP A 1 237 ? 1.103 -16.532 1.184 1.00 94.94 237 TRP A CA 1
ATOM 1938 C C . TRP A 1 237 ? 2.248 -16.762 0.195 1.00 94.94 237 TRP A C 1
ATOM 1940 O O . TRP A 1 237 ? 2.412 -15.974 -0.734 1.00 94.94 237 TRP A O 1
ATOM 1950 N N . LEU A 1 238 ? 2.992 -17.865 0.342 1.00 95.88 238 LEU A N 1
ATOM 1951 C CA . LEU A 1 238 ? 4.098 -18.218 -0.553 1.00 95.88 238 LEU A CA 1
ATOM 1952 C C . LEU A 1 238 ? 3.626 -18.393 -1.999 1.00 95.88 238 LEU A C 1
ATOM 1954 O O . LEU A 1 238 ? 4.237 -17.834 -2.907 1.00 95.88 238 LEU A O 1
ATOM 1958 N N . VAL A 1 239 ? 2.520 -19.114 -2.214 1.00 95.44 239 VAL A N 1
ATOM 1959 C CA . VAL A 1 239 ? 1.920 -19.283 -3.548 1.00 95.44 239 VAL A CA 1
ATOM 1960 C C . VAL A 1 239 ? 1.550 -17.928 -4.147 1.00 95.44 239 VAL A C 1
ATOM 1962 O O . VAL A 1 239 ? 1.862 -17.672 -5.307 1.00 95.44 239 VAL A O 1
ATOM 1965 N N . GLY A 1 240 ? 0.942 -17.038 -3.360 1.00 92.69 240 GLY A N 1
ATOM 1966 C CA . GLY A 1 240 ? 0.604 -15.693 -3.814 1.00 92.69 240 GLY A CA 1
ATOM 1967 C C . GLY A 1 240 ? 1.836 -14.854 -4.161 1.00 92.69 240 GLY A C 1
ATOM 1968 O O . GLY A 1 240 ? 1.870 -14.254 -5.231 1.00 92.69 240 GLY A O 1
ATOM 1969 N N . VAL A 1 241 ? 2.881 -14.865 -3.327 1.00 92.50 241 VAL A N 1
ATOM 1970 C CA . VAL A 1 241 ? 4.150 -14.172 -3.617 1.00 92.50 241 VAL A CA 1
ATOM 1971 C C . VAL A 1 241 ? 4.760 -14.681 -4.923 1.00 92.50 241 VAL A C 1
ATOM 1973 O O . VAL A 1 241 ? 5.102 -13.875 -5.785 1.00 92.50 241 VAL A O 1
ATOM 1976 N N . VAL A 1 242 ? 4.848 -16.003 -5.107 1.00 92.56 242 VAL A N 1
ATOM 1977 C CA . VAL A 1 242 ? 5.374 -16.613 -6.341 1.00 92.56 242 VAL A CA 1
ATOM 1978 C C . VAL A 1 242 ? 4.513 -16.243 -7.549 1.00 92.56 242 VAL A C 1
ATOM 1980 O O . VAL A 1 242 ? 5.050 -15.906 -8.602 1.00 92.56 242 VAL A O 1
ATOM 1983 N N . PHE A 1 243 ? 3.188 -16.250 -7.403 1.00 92.56 243 PHE A N 1
ATOM 1984 C CA . PHE A 1 243 ? 2.262 -15.874 -8.466 1.00 92.56 243 PHE A CA 1
ATOM 1985 C C . PHE A 1 243 ? 2.427 -14.407 -8.884 1.00 92.56 243 PHE A C 1
ATOM 1987 O O . PHE A 1 243 ? 2.622 -14.130 -10.066 1.00 92.56 243 PHE A O 1
ATOM 1994 N N . PHE A 1 244 ? 2.415 -13.464 -7.936 1.00 89.25 244 PHE A N 1
ATOM 1995 C CA . PHE A 1 244 ? 2.604 -12.037 -8.225 1.00 89.25 244 PHE A CA 1
ATOM 1996 C C . PHE A 1 244 ? 4.003 -11.739 -8.776 1.00 89.25 244 PHE A C 1
ATOM 1998 O O . PHE A 1 244 ? 4.150 -10.911 -9.676 1.00 89.25 244 PHE A O 1
ATOM 2005 N N . TRP A 1 245 ? 5.022 -12.452 -8.295 1.00 88.81 245 TRP A N 1
ATOM 2006 C CA . TRP A 1 245 ? 6.369 -12.397 -8.853 1.00 88.81 245 TRP A CA 1
ATOM 2007 C C . TRP A 1 245 ? 6.404 -12.864 -10.314 1.00 88.81 245 TRP A C 1
ATOM 2009 O O . TRP A 1 245 ? 6.921 -12.158 -11.181 1.00 88.81 245 TRP A O 1
ATOM 2019 N N . GLY A 1 246 ? 5.797 -14.017 -10.605 1.00 89.88 246 GLY A N 1
ATOM 2020 C CA . GLY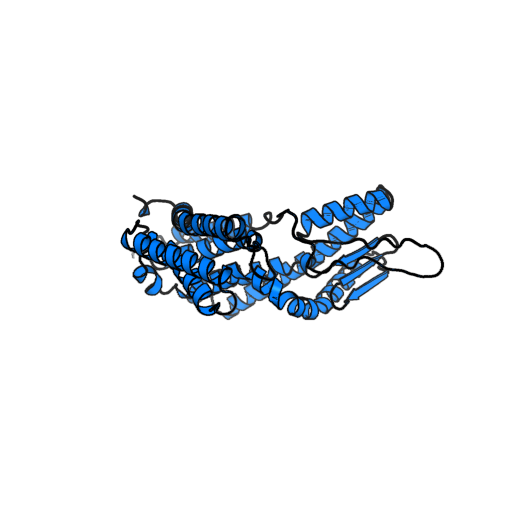 A 1 246 ? 5.677 -14.558 -11.957 1.00 89.88 246 GLY A CA 1
ATOM 2021 C C . GLY A 1 246 ? 4.906 -13.626 -12.891 1.00 89.88 246 GLY A C 1
ATOM 2022 O O . GLY A 1 246 ? 5.379 -13.339 -13.988 1.00 89.88 246 GLY A O 1
ATOM 2023 N N . LEU A 1 247 ? 3.775 -13.070 -12.440 1.00 88.25 247 LEU A N 1
ATOM 2024 C CA . LEU A 1 247 ? 3.015 -12.065 -13.190 1.00 88.25 247 LEU A CA 1
ATOM 2025 C C . LEU A 1 247 ? 3.863 -10.841 -13.532 1.00 88.25 247 LEU A C 1
ATOM 2027 O O . LEU A 1 247 ? 3.774 -10.326 -14.645 1.00 88.25 247 LEU A O 1
ATOM 2031 N N . ASN A 1 248 ? 4.690 -10.379 -12.598 1.00 86.38 248 ASN A N 1
ATOM 2032 C CA . ASN A 1 248 ? 5.572 -9.249 -12.836 1.00 86.38 248 ASN A CA 1
ATOM 2033 C C . ASN A 1 248 ? 6.653 -9.567 -13.881 1.00 86.38 248 ASN A C 1
ATOM 2035 O O . ASN A 1 248 ? 6.903 -8.739 -14.759 1.00 86.38 248 ASN A O 1
ATOM 2039 N N . ILE A 1 249 ? 7.237 -10.770 -13.848 1.00 88.06 249 ILE A N 1
ATOM 2040 C CA . ILE A 1 249 ? 8.150 -11.210 -14.908 1.00 88.06 249 ILE A CA 1
ATOM 2041 C C . ILE A 1 249 ? 7.408 -11.248 -16.247 1.00 88.06 249 ILE A C 1
ATOM 2043 O O . ILE A 1 249 ? 7.829 -10.577 -17.185 1.00 88.06 249 ILE A O 1
ATOM 2047 N N . CYS A 1 250 ? 6.268 -11.943 -16.326 1.00 88.19 250 CYS A N 1
ATOM 2048 C CA . CYS A 1 250 ? 5.450 -12.016 -17.538 1.00 88.19 250 CYS A CA 1
ATOM 2049 C C . CYS A 1 250 ? 5.094 -10.628 -18.080 1.00 88.19 250 CYS A C 1
ATOM 2051 O O . CYS A 1 250 ? 5.174 -10.402 -19.284 1.00 88.19 250 CYS A O 1
ATOM 2053 N N . ARG A 1 251 ? 4.771 -9.670 -17.205 1.00 85.69 251 ARG A N 1
ATOM 2054 C CA . ARG A 1 251 ? 4.533 -8.275 -17.584 1.00 85.69 251 ARG A CA 1
ATOM 2055 C C . ARG A 1 251 ? 5.759 -7.662 -18.261 1.00 85.69 251 ARG A C 1
ATOM 2057 O O . ARG A 1 251 ? 5.619 -7.114 -19.349 1.00 85.69 251 ARG A O 1
ATOM 2064 N N . ILE A 1 252 ? 6.950 -7.771 -17.667 1.00 84.69 252 ILE A N 1
ATOM 2065 C CA . ILE A 1 252 ? 8.192 -7.254 -18.274 1.00 84.69 252 ILE A CA 1
ATOM 2066 C C . ILE A 1 252 ? 8.406 -7.873 -19.662 1.00 84.69 252 ILE A C 1
ATOM 2068 O O . ILE A 1 252 ? 8.700 -7.148 -20.611 1.00 84.69 252 ILE A O 1
ATOM 2072 N N . LEU A 1 253 ? 8.192 -9.185 -19.801 1.00 86.56 253 LEU A N 1
ATOM 2073 C CA . LEU A 1 253 ? 8.339 -9.907 -21.069 1.00 86.56 253 LEU A CA 1
ATOM 2074 C C . LEU A 1 253 ? 7.357 -9.437 -22.138 1.00 86.56 253 LEU A C 1
ATOM 2076 O O . LEU A 1 253 ? 7.762 -9.168 -23.271 1.00 86.56 253 LEU A O 1
ATOM 2080 N N . VAL A 1 254 ? 6.076 -9.334 -21.781 1.00 86.69 254 VAL A N 1
ATOM 2081 C CA . VAL A 1 254 ? 5.014 -8.901 -22.691 1.00 86.69 254 VAL A CA 1
ATOM 2082 C C . VAL A 1 254 ? 5.303 -7.493 -23.177 1.00 86.69 254 VAL A C 1
ATOM 2084 O O . VAL A 1 254 ? 5.315 -7.264 -24.385 1.00 86.69 254 VAL A O 1
ATOM 2087 N N . ILE A 1 255 ? 5.604 -6.556 -22.274 1.00 84.44 255 ILE A N 1
ATOM 2088 C CA . ILE A 1 255 ? 5.812 -5.173 -22.697 1.00 84.44 255 ILE A CA 1
ATOM 2089 C C . ILE A 1 255 ? 7.132 -5.026 -23.478 1.00 84.44 255 ILE A C 1
ATOM 2091 O O . ILE A 1 255 ? 7.181 -4.298 -24.469 1.00 84.44 255 ILE A O 1
ATOM 2095 N N . PHE A 1 256 ? 8.187 -5.766 -23.119 1.00 85.94 256 PHE A N 1
ATOM 2096 C CA . PHE A 1 256 ? 9.423 -5.807 -23.909 1.00 85.94 256 PHE A CA 1
ATOM 2097 C C . PHE A 1 256 ? 9.180 -6.326 -25.335 1.00 85.94 256 PHE A C 1
ATOM 2099 O O . PHE A 1 256 ? 9.617 -5.705 -26.305 1.00 85.94 256 PHE A O 1
ATOM 2106 N N . SER A 1 257 ? 8.426 -7.420 -25.466 1.00 87.69 257 SER A N 1
ATOM 2107 C CA . SER A 1 257 ? 8.081 -8.026 -26.757 1.00 87.69 257 SER A CA 1
ATOM 2108 C C . SER A 1 257 ? 7.207 -7.100 -27.605 1.00 87.69 257 SER A C 1
ATOM 2110 O O . SER A 1 257 ? 7.473 -6.915 -28.793 1.00 87.69 257 SER A O 1
ATOM 2112 N N . LEU A 1 258 ? 6.215 -6.452 -26.985 1.00 88.44 258 LEU A N 1
ATOM 2113 C CA . LEU A 1 258 ? 5.396 -5.423 -27.629 1.00 88.44 258 LEU A CA 1
ATOM 2114 C C . LEU A 1 258 ? 6.252 -4.246 -28.108 1.00 88.44 258 LEU A C 1
ATOM 2116 O O . LEU A 1 258 ? 6.055 -3.776 -29.223 1.00 88.44 258 LEU A O 1
ATOM 2120 N N . GLY A 1 259 ? 7.243 -3.815 -27.324 1.00 88.44 259 GLY A N 1
ATOM 2121 C CA . GLY A 1 259 ? 8.167 -2.754 -27.725 1.00 88.44 259 GLY A CA 1
ATOM 2122 C C . GLY A 1 259 ? 8.963 -3.102 -28.984 1.00 88.44 259 GLY A C 1
ATOM 2123 O O . GLY A 1 259 ? 9.025 -2.301 -29.919 1.00 88.44 259 GLY A O 1
ATOM 2124 N N . ILE A 1 260 ? 9.503 -4.324 -29.060 1.00 88.88 260 ILE A N 1
ATOM 2125 C CA . ILE A 1 260 ? 10.183 -4.823 -30.267 1.00 88.88 260 ILE A CA 1
ATOM 2126 C C . ILE A 1 260 ? 9.222 -4.842 -31.460 1.00 88.88 260 ILE A C 1
ATOM 2128 O O . ILE A 1 260 ? 9.591 -4.409 -32.554 1.00 88.88 260 ILE A O 1
ATOM 2132 N N . TYR A 1 261 ? 7.993 -5.318 -31.255 1.00 91.56 261 TYR A N 1
ATOM 2133 C CA . TYR A 1 261 ? 6.979 -5.378 -32.303 1.00 91.56 261 TYR A CA 1
ATOM 2134 C C . TYR A 1 261 ? 6.610 -3.983 -32.832 1.00 91.56 261 TYR A C 1
ATOM 2136 O O . TYR A 1 261 ? 6.637 -3.762 -34.043 1.00 91.56 261 TYR A O 1
ATOM 2144 N N . CYS A 1 262 ? 6.378 -3.010 -31.945 1.00 90.31 262 CYS A N 1
ATOM 2145 C CA . CYS A 1 262 ? 6.123 -1.617 -32.316 1.00 90.31 262 CYS A CA 1
ATOM 2146 C C . CYS A 1 262 ? 7.269 -1.024 -33.148 1.00 90.31 262 CYS A C 1
ATOM 2148 O O . CYS A 1 262 ? 7.018 -0.336 -34.134 1.00 90.31 262 CYS A O 1
ATOM 2150 N N . ILE A 1 263 ? 8.524 -1.308 -32.793 1.00 91.19 263 ILE A N 1
ATOM 2151 C CA . ILE A 1 263 ? 9.700 -0.820 -33.534 1.00 91.19 263 ILE A CA 1
ATOM 2152 C C . ILE A 1 263 ? 9.811 -1.457 -34.915 1.00 91.19 263 ILE A C 1
ATOM 2154 O O . ILE A 1 263 ? 10.183 -0.772 -35.868 1.00 91.19 263 ILE A O 1
ATOM 2158 N N . ARG A 1 264 ? 9.478 -2.746 -35.041 1.00 91.81 264 ARG A N 1
ATOM 2159 C CA . ARG A 1 264 ? 9.453 -3.430 -36.341 1.00 91.81 264 ARG A CA 1
ATOM 2160 C C . ARG A 1 264 ? 8.365 -2.870 -37.258 1.00 91.81 264 ARG A C 1
ATOM 2162 O O . ARG A 1 264 ? 8.620 -2.730 -38.447 1.00 91.81 264 ARG A O 1
ATOM 2169 N N . LEU A 1 265 ? 7.190 -2.540 -36.718 1.00 95.38 265 LEU A N 1
ATOM 2170 C CA . LEU A 1 265 ? 6.061 -2.035 -37.506 1.00 95.38 265 LEU A CA 1
ATOM 2171 C C . LEU A 1 265 ? 6.181 -0.556 -37.883 1.00 95.38 265 LEU A C 1
ATOM 2173 O O . LEU A 1 265 ? 5.963 -0.195 -39.034 1.00 95.38 265 LEU A O 1
ATOM 2177 N N . PHE A 1 266 ? 6.495 0.304 -36.915 1.00 94.56 266 PHE A N 1
ATOM 2178 C CA . PHE A 1 266 ? 6.422 1.761 -37.079 1.00 94.56 266 PHE A CA 1
ATOM 2179 C C . PHE A 1 266 ? 7.795 2.411 -37.290 1.00 94.56 266 PHE A C 1
ATOM 2181 O O . PHE A 1 266 ? 7.909 3.632 -37.392 1.00 94.56 266 PHE A O 1
ATOM 2188 N N . GLY A 1 267 ? 8.857 1.607 -37.332 1.00 91.94 267 GLY A N 1
ATOM 2189 C CA . GLY A 1 267 ? 10.228 2.092 -37.316 1.00 91.94 267 GLY A CA 1
ATOM 2190 C C . GLY A 1 267 ? 10.672 2.538 -35.921 1.00 91.94 267 GLY A C 1
ATOM 2191 O O . GLY A 1 267 ? 9.886 2.674 -34.981 1.00 91.94 267 GLY A O 1
ATOM 2192 N N . LYS A 1 268 ? 11.982 2.766 -35.775 1.00 87.25 268 LYS A N 1
ATOM 2193 C CA . LYS A 1 268 ? 12.615 2.993 -34.468 1.00 87.25 268 LYS A CA 1
ATOM 2194 C C . LYS A 1 268 ? 12.002 4.165 -33.702 1.00 87.25 268 LYS A C 1
ATOM 2196 O O . LYS A 1 268 ? 11.686 3.999 -32.533 1.00 87.25 268 LYS A O 1
ATOM 2201 N N . ASN A 1 269 ? 11.809 5.323 -34.330 1.00 86.25 269 ASN A N 1
ATOM 2202 C CA . ASN A 1 269 ? 11.389 6.534 -33.615 1.00 86.25 269 ASN A CA 1
ATOM 2203 C C . ASN A 1 269 ? 9.933 6.457 -33.128 1.00 86.25 269 ASN A C 1
ATOM 2205 O O . ASN A 1 269 ? 9.679 6.619 -31.934 1.00 86.25 269 ASN A O 1
ATOM 2209 N N . GLU A 1 270 ? 8.990 6.157 -34.023 1.00 88.69 270 GLU A N 1
ATOM 2210 C CA . GLU A 1 270 ? 7.567 6.070 -33.670 1.00 88.69 270 GLU A CA 1
ATOM 2211 C C . GLU A 1 270 ? 7.261 4.826 -32.831 1.00 88.69 270 GLU A C 1
ATOM 2213 O O . GLU A 1 270 ? 6.565 4.915 -31.820 1.00 88.69 270 GLU A O 1
ATOM 2218 N N . GLY A 1 271 ? 7.867 3.680 -33.154 1.00 87.94 271 GLY A N 1
ATOM 2219 C CA . GLY A 1 271 ? 7.709 2.461 -32.364 1.00 87.94 271 GLY A CA 1
ATOM 2220 C C . GLY A 1 271 ? 8.182 2.623 -30.917 1.00 87.94 271 GLY A C 1
ATOM 2221 O O . GLY A 1 271 ? 7.511 2.155 -29.999 1.00 87.94 271 GLY A O 1
ATOM 2222 N N . SER A 1 272 ? 9.280 3.357 -30.698 1.00 83.38 272 SER A N 1
ATOM 2223 C CA . SER A 1 272 ? 9.764 3.684 -29.349 1.00 83.38 272 SER A CA 1
ATOM 2224 C C . SER A 1 272 ? 8.764 4.535 -28.568 1.00 83.38 272 SER A C 1
ATOM 2226 O O . SER A 1 272 ? 8.543 4.280 -27.387 1.00 83.38 272 SER A O 1
ATOM 2228 N N . ARG A 1 273 ? 8.149 5.539 -29.211 1.00 83.38 273 ARG A N 1
ATOM 2229 C CA . ARG A 1 273 ? 7.145 6.413 -28.578 1.00 83.38 273 ARG A CA 1
ATOM 2230 C C . ARG A 1 273 ? 5.916 5.622 -28.145 1.00 83.38 273 ARG A C 1
ATOM 2232 O O . ARG A 1 273 ? 5.505 5.732 -26.992 1.00 83.38 273 ARG A O 1
ATOM 2239 N N . TRP A 1 274 ? 5.388 4.784 -29.036 1.00 84.19 274 TRP A N 1
ATOM 2240 C CA . TRP A 1 274 ? 4.254 3.910 -28.731 1.00 84.19 274 TRP A CA 1
ATOM 2241 C C . TRP A 1 274 ? 4.572 2.931 -27.605 1.00 84.19 274 TRP A C 1
ATOM 2243 O O . TRP A 1 274 ? 3.801 2.823 -26.652 1.00 84.19 274 TRP A O 1
ATOM 2253 N N . ALA A 1 275 ? 5.737 2.280 -27.666 1.00 82.94 275 ALA A N 1
ATOM 2254 C CA . ALA A 1 275 ? 6.188 1.383 -26.613 1.00 82.94 275 ALA A CA 1
ATOM 2255 C C . ALA A 1 275 ? 6.253 2.111 -25.265 1.00 82.94 275 ALA A C 1
ATOM 2257 O O . ALA A 1 275 ? 5.660 1.651 -24.295 1.00 82.94 275 ALA A O 1
ATOM 2258 N N . LEU A 1 276 ? 6.918 3.267 -25.196 1.00 76.25 276 LEU A N 1
ATOM 2259 C CA . LEU A 1 276 ? 7.070 4.042 -23.960 1.00 76.25 276 LEU A CA 1
ATOM 2260 C C . LEU A 1 276 ? 5.746 4.546 -23.390 1.00 76.25 276 LEU A C 1
ATOM 2262 O O . LEU A 1 276 ? 5.594 4.553 -22.168 1.00 76.25 276 LEU A O 1
ATOM 2266 N N . GLY A 1 277 ? 4.804 4.941 -24.251 1.00 75.62 277 GLY A N 1
ATOM 2267 C CA . GLY A 1 277 ? 3.449 5.314 -23.846 1.00 75.62 277 GLY A CA 1
ATOM 2268 C C . GLY A 1 277 ? 2.708 4.141 -23.203 1.00 75.62 277 GLY A C 1
ATOM 2269 O O . GLY A 1 277 ? 2.192 4.269 -22.092 1.00 75.62 277 GLY A O 1
ATOM 2270 N N . LEU A 1 278 ? 2.745 2.966 -23.843 1.00 75.00 278 LEU A N 1
ATOM 2271 C CA . LEU A 1 278 ? 2.184 1.732 -23.282 1.00 75.00 278 LEU A CA 1
ATOM 2272 C C . LEU A 1 278 ? 2.856 1.372 -21.950 1.00 75.00 278 LEU A C 1
ATOM 2274 O O . LEU A 1 278 ? 2.177 1.115 -20.956 1.00 75.00 278 LEU A O 1
ATOM 2278 N N . PHE A 1 279 ? 4.185 1.438 -21.898 1.00 71.06 279 PHE A N 1
ATOM 2279 C CA . PHE A 1 279 ? 4.972 1.197 -20.694 1.00 71.06 279 PHE A CA 1
ATOM 2280 C C . PHE A 1 279 ? 4.579 2.134 -19.544 1.00 71.06 279 PHE A C 1
ATOM 2282 O O . PHE A 1 279 ? 4.343 1.641 -18.443 1.00 71.06 279 PHE A O 1
ATOM 2289 N N . HIS A 1 280 ? 4.459 3.443 -19.780 1.00 67.00 280 HIS A N 1
ATOM 2290 C CA . HIS A 1 280 ? 4.036 4.401 -18.752 1.00 67.00 280 HIS A CA 1
ATOM 2291 C C . HIS A 1 280 ? 2.610 4.135 -18.267 1.00 67.00 280 HIS A C 1
ATOM 2293 O O . HIS A 1 280 ? 2.373 4.132 -17.062 1.00 67.00 280 HIS A O 1
ATOM 2299 N N . SER A 1 281 ? 1.682 3.841 -19.181 1.00 67.00 281 SER A N 1
ATOM 2300 C CA . SER A 1 281 ? 0.285 3.575 -18.817 1.00 67.00 281 SER A CA 1
ATOM 2301 C C . SER A 1 281 ? 0.098 2.307 -17.968 1.00 67.00 281 SER A C 1
ATOM 2303 O O . SER A 1 281 ? -0.800 2.261 -17.131 1.00 67.00 281 SER A O 1
ATOM 2305 N N . HIS A 1 282 ? 0.961 1.296 -18.137 1.00 65.81 282 HIS A N 1
ATOM 2306 C CA . HIS A 1 282 ? 0.829 -0.008 -17.471 1.00 65.81 282 HIS A CA 1
ATOM 2307 C C . HIS A 1 282 ? 1.821 -0.264 -16.329 1.00 65.81 282 HIS A C 1
ATOM 2309 O O . HIS A 1 282 ? 1.586 -1.151 -15.504 1.00 65.81 282 HIS A O 1
ATOM 2315 N N . SER A 1 283 ? 2.937 0.465 -16.276 1.00 56.88 283 SER A N 1
ATOM 2316 C CA . SER A 1 283 ? 4.004 0.229 -15.290 1.00 56.88 283 SER A CA 1
ATOM 2317 C C . SER A 1 283 ? 3.961 1.209 -14.119 1.00 56.88 283 SER A C 1
ATOM 2319 O O . SER A 1 283 ? 4.769 1.069 -13.206 1.00 56.88 283 SER A O 1
ATOM 2321 N N . GLY A 1 284 ? 3.036 2.178 -14.133 1.00 47.88 284 GLY A N 1
ATOM 2322 C CA . GLY A 1 284 ? 2.749 3.106 -13.031 1.00 47.88 284 GLY A CA 1
ATOM 2323 C C . GLY A 1 284 ? 3.839 4.145 -12.747 1.00 47.88 284 GLY A C 1
ATOM 2324 O O . GLY A 1 284 ? 3.520 5.218 -12.255 1.00 47.88 284 GLY A O 1
ATOM 2325 N N . TYR A 1 285 ? 5.100 3.876 -13.097 1.00 42.09 285 TYR A N 1
ATOM 2326 C CA . TYR A 1 285 ? 6.244 4.772 -12.930 1.00 42.09 285 TYR A CA 1
ATOM 2327 C C . TYR A 1 285 ? 7.300 4.535 -14.030 1.00 42.09 285 TYR A C 1
ATOM 2329 O O . TYR A 1 285 ? 7.270 3.535 -14.748 1.00 42.09 285 TYR A O 1
ATOM 2337 N N . VAL A 1 286 ? 8.205 5.502 -14.179 1.00 36.88 286 VAL A N 1
ATOM 2338 C CA . VAL A 1 286 ? 8.981 5.834 -15.389 1.00 36.88 286 VAL A CA 1
ATOM 2339 C C . VAL A 1 286 ? 9.912 4.767 -15.948 1.00 36.88 286 VAL A C 1
ATOM 2341 O O . VAL A 1 286 ? 10.820 4.293 -15.270 1.00 36.88 286 VAL A O 1
ATOM 2344 N N . LEU A 1 287 ? 9.811 4.560 -17.262 1.00 35.09 287 LEU A N 1
ATOM 2345 C CA . LEU A 1 287 ? 10.890 4.023 -18.089 1.00 35.09 287 LEU A CA 1
ATOM 2346 C C . LEU A 1 287 ? 11.481 5.143 -18.947 1.00 35.09 287 LEU A C 1
ATOM 2348 O O . LEU A 1 287 ? 10.792 5.702 -19.798 1.00 35.09 287 LEU A O 1
ATOM 2352 N N . TYR A 1 288 ? 12.759 5.465 -18.736 1.00 40.09 288 TYR A N 1
ATOM 2353 C CA . TYR A 1 288 ? 13.483 6.387 -19.611 1.00 40.09 288 TYR A CA 1
ATOM 2354 C C . TYR A 1 288 ? 14.166 5.597 -20.735 1.00 40.09 288 TYR A C 1
ATOM 2356 O O . TYR A 1 288 ? 14.995 4.724 -20.450 1.00 40.09 288 TYR A O 1
ATOM 2364 N N . PRO A 1 289 ? 13.888 5.896 -22.014 1.00 33.69 289 PRO A N 1
ATOM 2365 C CA . PRO A 1 289 ? 14.778 5.475 -23.083 1.00 33.69 289 PRO A CA 1
ATOM 2366 C C . PRO A 1 289 ? 16.080 6.280 -22.959 1.00 33.69 289 PRO A C 1
ATOM 2368 O O . PRO A 1 289 ? 16.064 7.508 -22.984 1.00 33.69 289 PRO A O 1
ATOM 2371 N N . GLN A 1 290 ? 17.230 5.617 -22.870 1.00 38.03 290 GLN A N 1
ATOM 2372 C CA . GLN A 1 290 ? 18.477 6.283 -23.244 1.00 38.03 290 GLN A CA 1
ATOM 2373 C C . GLN A 1 290 ? 18.608 6.166 -24.761 1.00 38.03 290 GLN A C 1
ATOM 2375 O O . GLN A 1 290 ? 18.956 5.105 -25.280 1.00 38.03 290 GLN A O 1
ATOM 2380 N N . TYR A 1 291 ? 18.303 7.240 -25.487 1.00 36.94 291 TYR A N 1
ATOM 2381 C CA . TYR A 1 291 ? 18.736 7.342 -26.874 1.00 36.94 291 TYR A CA 1
ATOM 2382 C C . TYR A 1 291 ? 20.220 7.709 -26.890 1.00 36.94 291 TYR A C 1
ATOM 2384 O O . TYR A 1 291 ? 20.656 8.706 -26.322 1.00 36.94 291 TYR A O 1
ATOM 2392 N N . THR A 1 292 ? 21.016 6.869 -27.540 1.00 33.16 292 THR A N 1
ATOM 2393 C CA . THR A 1 292 ? 22.411 7.164 -27.858 1.00 33.16 292 THR A CA 1
ATOM 2394 C C . THR A 1 292 ? 22.424 8.092 -29.069 1.00 33.16 292 THR A C 1
ATOM 2396 O O . THR A 1 292 ? 22.099 7.663 -30.175 1.00 33.16 292 THR A O 1
ATOM 2399 N N . VAL A 1 293 ? 22.796 9.361 -28.885 1.00 38.28 293 VAL A N 1
ATOM 2400 C CA . VAL A 1 293 ? 23.168 10.229 -30.011 1.00 38.28 293 VAL A CA 1
ATOM 2401 C C . VAL A 1 293 ? 24.664 10.047 -30.232 1.00 38.28 293 VAL A C 1
ATOM 2403 O O . VAL A 1 293 ? 25.475 10.440 -29.397 1.00 38.28 293 VAL A O 1
ATOM 2406 N N . LYS A 1 294 ? 25.047 9.404 -31.340 1.00 33.50 294 LYS A N 1
ATOM 2407 C CA . LYS A 1 294 ? 26.449 9.360 -31.771 1.00 33.50 294 LYS A CA 1
ATOM 2408 C C . LYS A 1 294 ? 26.849 10.771 -32.201 1.00 33.50 294 LYS A C 1
ATOM 2410 O O . LYS A 1 294 ? 26.406 11.221 -33.252 1.00 33.50 294 LYS A O 1
ATOM 2415 N N . ASN A 1 295 ? 27.687 11.443 -31.416 1.00 34.41 295 ASN A N 1
ATOM 2416 C CA . ASN A 1 295 ? 28.322 12.696 -31.815 1.00 34.41 295 ASN A CA 1
ATOM 2417 C C . ASN A 1 295 ? 29.845 12.553 -31.641 1.00 34.41 295 ASN A C 1
ATOM 2419 O O . ASN A 1 295 ? 30.403 12.874 -30.597 1.00 34.41 295 ASN A O 1
ATOM 2423 N N . GLY A 1 296 ? 30.512 11.976 -32.646 1.00 51.78 296 GLY A N 1
ATOM 2424 C CA . GLY A 1 296 ? 31.962 11.735 -32.619 1.00 51.78 296 GLY A CA 1
ATOM 2425 C C . GLY A 1 296 ? 32.429 10.586 -31.706 1.00 51.78 296 GLY A C 1
ATOM 2426 O O . GLY A 1 296 ? 31.678 9.653 -31.420 1.00 51.78 296 GLY A O 1
ATOM 2427 N N . SER A 1 297 ? 33.709 10.631 -31.310 1.00 32.88 297 SER A N 1
ATOM 2428 C CA . SER A 1 297 ? 34.447 9.580 -30.579 1.00 32.88 297 SER A CA 1
ATOM 2429 C C . SER A 1 297 ? 34.271 9.589 -29.054 1.00 32.88 297 SER A C 1
ATOM 2431 O O . SER A 1 297 ? 34.737 8.663 -28.395 1.00 32.88 297 SER A O 1
ATOM 2433 N N . ASN A 1 298 ? 33.577 10.578 -28.485 1.00 35.03 298 ASN A N 1
ATOM 2434 C CA . ASN A 1 298 ? 33.291 10.635 -27.052 1.00 35.03 298 ASN A CA 1
ATOM 2435 C C . ASN A 1 298 ? 31.833 10.267 -26.779 1.00 35.03 298 ASN A C 1
ATOM 2437 O O . ASN A 1 298 ? 30.901 10.944 -27.207 1.00 35.03 298 ASN A O 1
ATOM 2441 N N . ILE A 1 299 ? 31.643 9.180 -26.034 1.00 38.12 299 ILE A N 1
ATOM 2442 C CA . ILE A 1 299 ? 30.331 8.729 -25.583 1.00 38.12 299 ILE A CA 1
ATOM 2443 C C . ILE A 1 299 ? 29.958 9.545 -24.339 1.00 38.12 299 ILE A C 1
ATOM 2445 O O . ILE A 1 299 ? 30.417 9.243 -23.240 1.00 38.12 299 ILE A O 1
ATOM 2449 N N . GLN A 1 300 ? 29.130 10.580 -24.493 1.00 30.52 300 GLN A N 1
ATOM 2450 C CA . GLN A 1 300 ? 28.482 11.241 -23.358 1.00 30.52 300 GLN A CA 1
ATOM 2451 C C . GLN A 1 300 ? 27.055 10.718 -23.195 1.00 30.52 300 GLN A C 1
ATOM 2453 O O . GLN A 1 300 ? 26.179 10.959 -24.024 1.00 30.52 300 GLN A O 1
ATOM 2458 N N . PHE A 1 301 ? 26.831 9.997 -22.099 1.00 39.41 301 PHE A N 1
ATOM 2459 C CA . PHE A 1 301 ? 25.502 9.648 -21.615 1.00 39.41 301 PHE A CA 1
ATOM 2460 C C . PHE A 1 301 ? 25.030 10.761 -20.683 1.00 39.41 301 PHE A C 1
ATOM 2462 O O . PHE A 1 301 ? 25.643 10.972 -19.639 1.00 39.41 301 PHE A O 1
ATOM 2469 N N . VAL A 1 302 ? 23.936 11.448 -21.009 1.00 33.53 302 VAL A N 1
ATOM 2470 C CA . VAL A 1 302 ? 23.277 12.343 -20.050 1.00 33.53 302 VAL A CA 1
ATOM 2471 C C . VAL A 1 302 ? 21.788 12.037 -20.030 1.00 33.53 302 VAL A C 1
ATOM 2473 O O . VAL A 1 302 ? 21.028 12.467 -20.890 1.00 33.53 302 VAL A O 1
ATOM 2476 N N . ALA A 1 303 ? 21.394 11.264 -19.025 1.00 29.20 303 ALA A N 1
ATOM 2477 C CA . ALA A 1 303 ? 20.054 11.274 -18.459 1.00 29.20 303 ALA A CA 1
ATOM 2478 C C . ALA A 1 303 ? 20.186 10.801 -17.007 1.00 29.20 303 ALA A C 1
ATOM 2480 O O . ALA A 1 303 ? 19.995 9.626 -16.694 1.00 29.20 303 ALA A O 1
ATOM 2481 N N . GLU A 1 304 ? 20.603 11.715 -16.132 1.00 29.84 304 GLU A N 1
ATOM 2482 C CA . GLU A 1 304 ? 20.526 11.532 -14.689 1.00 29.84 304 GLU A CA 1
ATOM 2483 C C . GLU A 1 304 ? 19.258 12.235 -14.210 1.00 29.84 304 GLU A C 1
ATOM 2485 O O . GLU A 1 304 ? 19.189 13.460 -14.159 1.00 29.84 304 GLU A O 1
ATOM 2490 N N . ILE A 1 305 ? 18.226 11.453 -13.902 1.00 35.62 305 ILE A N 1
ATOM 2491 C CA . ILE A 1 305 ? 17.048 11.961 -13.207 1.00 35.62 305 ILE A CA 1
ATOM 2492 C C . ILE A 1 305 ? 17.050 11.327 -11.823 1.00 35.62 305 ILE A C 1
ATOM 2494 O O . ILE A 1 305 ? 16.680 10.171 -11.625 1.00 35.62 305 ILE A O 1
ATOM 2498 N N . THR A 1 306 ? 17.557 12.099 -10.868 1.00 31.41 306 THR A N 1
ATOM 2499 C CA . THR A 1 306 ? 17.426 11.839 -9.438 1.00 31.41 306 THR A CA 1
ATOM 2500 C C . THR A 1 306 ? 15.963 12.027 -9.021 1.00 31.41 306 THR A C 1
ATOM 2502 O O . THR A 1 306 ? 15.209 12.737 -9.684 1.00 31.41 306 THR A O 1
ATOM 2505 N N . ASN A 1 307 ? 15.553 11.416 -7.903 1.00 33.47 307 ASN A N 1
ATOM 2506 C CA . ASN A 1 307 ? 14.195 11.462 -7.321 1.00 33.47 307 ASN A CA 1
ATOM 2507 C C . ASN A 1 307 ? 13.587 12.879 -7.122 1.00 33.47 307 ASN A C 1
ATOM 2509 O O . ASN A 1 307 ? 12.476 13.004 -6.615 1.00 33.47 307 ASN A O 1
ATOM 2513 N N . ALA A 1 308 ? 14.297 13.954 -7.469 1.00 30.20 308 ALA A N 1
ATOM 2514 C CA . ALA A 1 308 ? 13.892 15.338 -7.272 1.00 30.20 308 ALA A CA 1
ATOM 2515 C C . ALA A 1 308 ? 12.900 15.884 -8.322 1.00 30.20 308 ALA A C 1
ATOM 2517 O O . ALA A 1 308 ? 12.253 16.888 -8.040 1.00 30.20 308 ALA A O 1
ATOM 2518 N N . SER A 1 309 ? 12.740 15.265 -9.501 1.00 29.09 309 SER A N 1
ATOM 2519 C CA . SER A 1 309 ? 11.958 15.862 -10.606 1.00 29.09 309 SER A CA 1
ATOM 2520 C C . SER A 1 309 ? 10.468 15.484 -10.664 1.00 29.09 309 SER A C 1
ATOM 2522 O O . SER A 1 309 ? 9.744 15.999 -11.510 1.00 29.09 309 SER A O 1
ATOM 2524 N N . TRP A 1 310 ? 9.977 14.623 -9.767 1.00 35.16 310 TRP A N 1
ATOM 2525 C CA . TRP A 1 310 ? 8.613 14.062 -9.813 1.00 35.16 310 TRP A CA 1
ATOM 2526 C C . TRP A 1 310 ? 7.557 14.869 -9.038 1.00 35.16 310 TRP A C 1
ATOM 2528 O O . TRP A 1 310 ? 6.717 14.323 -8.330 1.00 35.16 310 TRP A O 1
ATOM 2538 N N . ALA A 1 311 ? 7.577 16.195 -9.181 1.00 28.78 311 ALA A N 1
ATOM 2539 C CA . ALA A 1 311 ? 6.538 17.074 -8.632 1.00 28.78 311 ALA A CA 1
ATOM 2540 C C . ALA A 1 311 ? 5.335 17.299 -9.581 1.00 28.78 311 ALA A C 1
ATOM 2542 O O . ALA A 1 311 ? 4.525 18.181 -9.314 1.00 28.78 311 ALA A O 1
ATOM 2543 N N . GLY A 1 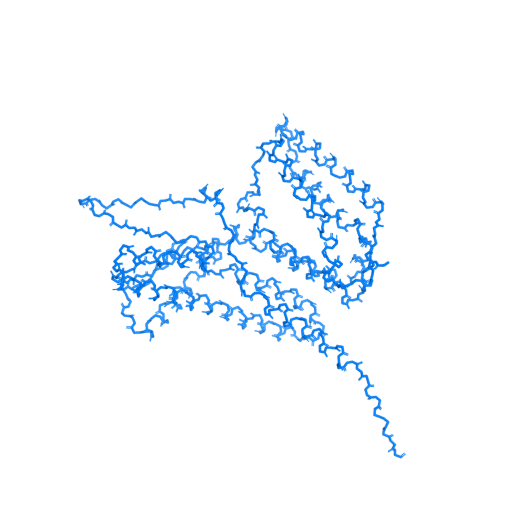312 ? 5.197 16.533 -10.671 1.00 30.59 312 GLY A N 1
ATOM 2544 C CA . GLY A 1 312 ? 4.149 16.727 -11.681 1.00 30.59 312 GLY A CA 1
ATOM 2545 C C . GLY A 1 312 ? 3.330 15.465 -11.949 1.00 30.59 312 GLY A C 1
ATOM 2546 O O . GLY A 1 312 ? 3.832 14.525 -12.549 1.00 30.59 312 GLY A O 1
ATOM 2547 N N . GLU A 1 313 ? 2.091 15.484 -11.457 1.00 36.41 313 GLU A N 1
ATOM 2548 C CA . GLU A 1 313 ? 0.872 14.800 -11.920 1.00 36.41 313 GLU A CA 1
ATOM 2549 C C . GLU A 1 313 ? 0.999 13.553 -12.819 1.00 36.41 313 GLU A C 1
ATOM 2551 O O . GLU A 1 313 ? 1.311 13.633 -14.003 1.00 36.41 313 GLU A O 1
ATOM 2556 N N . THR A 1 314 ? 0.598 12.391 -12.292 1.00 32.22 314 THR A N 1
ATOM 2557 C CA . THR A 1 314 ? -0.590 11.614 -12.725 1.00 32.22 314 THR A CA 1
ATOM 2558 C C . THR A 1 314 ? -0.605 10.256 -12.017 1.00 32.22 314 THR A C 1
ATOM 2560 O O . THR A 1 314 ? 0.405 9.565 -11.931 1.00 32.22 314 THR A O 1
ATOM 2563 N N . ALA A 1 315 ? -1.766 9.875 -11.479 1.00 34.31 315 ALA A N 1
ATOM 2564 C CA . ALA A 1 315 ? -1.988 8.590 -10.826 1.00 34.31 315 ALA A CA 1
ATOM 2565 C C . ALA A 1 315 ? -2.682 7.630 -11.802 1.00 34.31 315 ALA A C 1
ATOM 2567 O O . ALA A 1 315 ? -3.799 7.900 -12.242 1.00 34.31 315 ALA A O 1
ATOM 2568 N N . VAL A 1 316 ? -2.051 6.495 -12.109 1.00 37.03 316 VAL A N 1
ATOM 2569 C CA . VAL A 1 316 ? -2.692 5.368 -12.803 1.00 37.03 316 VAL A CA 1
ATOM 2570 C C . VAL A 1 316 ? -2.405 4.100 -12.008 1.00 37.03 316 VAL A C 1
ATOM 2572 O O . VAL A 1 316 ? -1.267 3.651 -11.924 1.00 37.03 316 VAL A O 1
ATOM 2575 N N . GLY A 1 317 ? -3.445 3.528 -11.401 1.00 30.81 317 GLY A N 1
ATOM 2576 C CA . GLY A 1 317 ? -3.321 2.306 -10.611 1.00 30.81 317 GLY A CA 1
ATOM 2577 C C . GLY A 1 317 ? -4.648 1.836 -10.027 1.00 30.81 317 GLY A C 1
ATOM 2578 O O . GLY A 1 317 ? -4.845 1.912 -8.821 1.00 30.81 317 GLY A O 1
ATOM 2579 N N . ALA A 1 318 ? -5.574 1.360 -10.867 1.00 35.03 318 ALA A N 1
ATOM 2580 C CA . ALA A 1 318 ? -6.798 0.700 -10.403 1.00 35.03 318 ALA A CA 1
ATOM 2581 C C . ALA A 1 318 ? -7.419 -0.196 -11.490 1.00 35.03 318 ALA A C 1
ATOM 2583 O O . ALA A 1 318 ? -8.419 0.171 -12.099 1.00 35.03 318 ALA A O 1
ATOM 2584 N N . THR A 1 319 ? -6.863 -1.389 -11.731 1.00 34.69 319 THR A N 1
ATOM 2585 C CA . THR A 1 319 ? -7.516 -2.343 -12.660 1.00 34.69 319 THR A CA 1
ATOM 2586 C C . THR A 1 319 ? -7.519 -3.806 -12.217 1.00 34.69 319 THR A C 1
ATOM 2588 O O . THR A 1 319 ? -8.181 -4.617 -12.851 1.00 34.69 319 THR A O 1
ATOM 2591 N N . LEU A 1 320 ? -6.877 -4.174 -11.100 1.00 38.06 320 LEU A N 1
ATOM 2592 C CA . LEU A 1 320 ? -6.781 -5.585 -10.674 1.00 38.06 320 LEU A CA 1
ATOM 2593 C C . LEU A 1 320 ? -7.399 -5.910 -9.301 1.00 38.06 320 LEU A C 1
ATOM 2595 O O . LEU A 1 320 ? -7.354 -7.061 -8.881 1.00 38.06 320 LEU A O 1
ATOM 2599 N N . PHE A 1 321 ? -8.014 -4.949 -8.598 1.00 42.19 321 PHE A N 1
ATOM 2600 C CA . PHE A 1 321 ? -8.436 -5.155 -7.197 1.00 42.19 321 PHE A CA 1
ATOM 2601 C C . PHE A 1 321 ? -9.940 -5.410 -6.981 1.00 42.19 321 PHE A C 1
ATOM 2603 O O . PHE A 1 321 ? -10.338 -5.956 -5.951 1.00 42.19 321 PHE A O 1
ATOM 2610 N N . ILE A 1 322 ? -10.784 -5.085 -7.967 1.00 39.97 322 ILE A N 1
ATOM 2611 C CA . ILE A 1 322 ? -12.226 -5.391 -7.938 1.00 39.97 322 ILE A CA 1
ATOM 2612 C C . ILE A 1 322 ? -12.489 -6.908 -7.769 1.00 39.97 322 ILE A C 1
ATOM 2614 O O . ILE A 1 322 ? -13.329 -7.257 -6.938 1.00 39.97 322 ILE A O 1
ATOM 2618 N N . PRO A 1 323 ? -11.743 -7.828 -8.421 1.00 39.25 323 PRO A N 1
ATOM 2619 C CA . PRO A 1 323 ? -11.926 -9.269 -8.219 1.00 39.25 323 PRO A CA 1
ATOM 2620 C C . PRO A 1 323 ? -11.629 -9.745 -6.787 1.00 39.25 323 PRO A C 1
ATOM 2622 O O . PRO A 1 323 ? -12.296 -10.650 -6.293 1.00 39.25 323 PRO A O 1
ATOM 2625 N N . PHE A 1 324 ? -10.674 -9.123 -6.082 1.00 41.31 324 PHE A N 1
ATOM 2626 C CA . PHE A 1 324 ? -10.314 -9.510 -4.709 1.00 41.31 324 PHE A CA 1
ATOM 2627 C C . PHE A 1 324 ? -11.399 -9.113 -3.695 1.00 41.31 324 PHE A C 1
ATOM 2629 O O . PHE A 1 324 ? -11.776 -9.910 -2.836 1.00 41.31 324 PHE A O 1
ATOM 2636 N N . LEU A 1 325 ? -11.963 -7.907 -3.833 1.00 41.28 325 LEU A N 1
ATOM 2637 C CA . LEU A 1 325 ? -13.100 -7.459 -3.019 1.00 41.28 325 LEU A CA 1
ATOM 2638 C C . LEU A 1 325 ? -14.366 -8.284 -3.294 1.00 41.28 325 LEU A C 1
ATOM 2640 O O . LEU A 1 325 ? -15.113 -8.577 -2.360 1.00 41.28 325 LEU A O 1
ATOM 2644 N N . LEU A 1 326 ? -14.589 -8.692 -4.549 1.00 44.72 326 LEU A N 1
ATOM 2645 C CA . LEU A 1 326 ? -15.678 -9.602 -4.913 1.00 44.72 326 LEU A CA 1
ATOM 2646 C C . LEU A 1 326 ? -15.483 -10.994 -4.292 1.00 44.72 326 LEU A C 1
ATOM 2648 O O . LEU A 1 326 ? -16.417 -11.509 -3.684 1.00 44.72 326 LEU A O 1
ATOM 2652 N N . CYS A 1 327 ? -14.264 -11.539 -4.319 1.00 41.59 327 CYS A N 1
ATOM 2653 C CA . CYS A 1 327 ? -13.939 -12.823 -3.690 1.00 41.59 327 CYS A CA 1
ATOM 2654 C C . CYS A 1 327 ? -14.121 -12.789 -2.156 1.00 41.59 327 CYS A C 1
ATOM 2656 O O . CYS A 1 327 ? -14.717 -13.697 -1.573 1.00 41.59 327 CYS A O 1
ATOM 2658 N N . MET A 1 328 ? -13.707 -11.702 -1.486 1.00 42.94 328 MET A N 1
ATOM 2659 C CA . MET A 1 328 ? -13.975 -11.527 -0.050 1.00 42.94 328 MET A CA 1
ATOM 2660 C C . MET A 1 328 ? -15.475 -11.407 0.250 1.00 42.94 328 MET A C 1
ATOM 2662 O O . MET A 1 328 ? -15.960 -12.007 1.209 1.00 42.94 328 MET A O 1
ATOM 2666 N N . LYS A 1 329 ? -16.230 -10.676 -0.579 1.00 46.78 329 LYS A N 1
ATOM 2667 C CA . LYS A 1 329 ? -17.686 -10.546 -0.438 1.00 46.78 329 LYS A CA 1
ATOM 2668 C C . LYS A 1 329 ? -18.399 -11.890 -0.623 1.00 46.78 329 LYS A C 1
ATOM 2670 O O . LYS A 1 329 ? -19.303 -12.188 0.153 1.00 46.78 329 LYS A O 1
ATOM 2675 N N . GLU A 1 330 ? -17.991 -12.709 -1.591 1.00 48.81 330 GLU A N 1
ATOM 2676 C CA . GLU A 1 330 ? -18.560 -14.044 -1.836 1.00 48.81 330 GLU A CA 1
ATOM 2677 C C . GLU A 1 330 ? -18.213 -15.048 -0.727 1.00 48.81 330 GLU A C 1
ATOM 2679 O O . GLU A 1 330 ? -19.077 -15.814 -0.291 1.00 48.81 330 GLU A O 1
ATOM 2684 N N . SER A 1 331 ? -16.993 -14.994 -0.187 1.00 46.00 331 SER A N 1
ATOM 2685 C CA . SER A 1 331 ? -16.593 -15.796 0.979 1.00 46.00 331 SER A CA 1
ATOM 2686 C C . SER A 1 331 ? -17.397 -15.430 2.237 1.00 46.00 331 SER A C 1
ATOM 2688 O O . SER A 1 331 ? -17.818 -16.302 2.997 1.00 46.00 331 SER A O 1
ATOM 2690 N N . ILE A 1 332 ? -17.708 -14.144 2.435 1.00 50.22 332 ILE A N 1
ATOM 2691 C CA . ILE A 1 332 ? -18.563 -13.686 3.543 1.00 50.22 332 ILE A CA 1
ATOM 2692 C C . ILE A 1 332 ? -20.041 -14.047 3.294 1.00 50.22 332 ILE A C 1
ATOM 2694 O O . ILE A 1 332 ? -20.731 -14.489 4.214 1.00 50.22 332 ILE A O 1
ATOM 2698 N N . ALA A 1 333 ? -20.538 -13.917 2.060 1.00 46.69 333 ALA A N 1
ATOM 2699 C CA . ALA A 1 333 ? -21.927 -14.230 1.710 1.00 46.69 333 ALA A CA 1
ATOM 2700 C C . ALA A 1 333 ? -22.240 -15.737 1.793 1.00 46.69 333 ALA A C 1
ATOM 2702 O O . ALA A 1 333 ? -23.303 -16.123 2.281 1.00 46.69 333 ALA A O 1
ATOM 2703 N N . SER A 1 334 ? -21.303 -16.598 1.388 1.00 42.19 334 SER A N 1
ATOM 2704 C CA . SER A 1 334 ? -21.455 -18.060 1.463 1.00 42.19 334 SER A CA 1
ATOM 2705 C C . SER A 1 334 ? -21.518 -18.591 2.905 1.00 42.19 334 SER A C 1
ATOM 2707 O O . SER A 1 334 ? -22.202 -19.585 3.164 1.00 42.19 334 SER A O 1
ATOM 2709 N N . ARG A 1 335 ? -20.928 -17.884 3.881 1.00 49.38 335 ARG A N 1
ATOM 2710 C CA . ARG A 1 335 ? -21.036 -18.215 5.318 1.00 49.38 335 ARG A CA 1
ATOM 2711 C C . ARG A 1 335 ? -22.434 -18.006 5.894 1.00 49.38 335 ARG A C 1
ATOM 2713 O O . ARG A 1 335 ? -22.862 -18.791 6.738 1.00 49.38 335 ARG A O 1
ATOM 2720 N N . HIS A 1 336 ? -23.181 -17.012 5.413 1.00 46.03 336 HIS A N 1
ATOM 2721 C CA . HIS A 1 336 ? -24.573 -16.823 5.837 1.00 46.03 336 HIS A CA 1
ATOM 2722 C C . HIS A 1 336 ? -25.515 -17.914 5.306 1.00 46.03 336 HIS A C 1
ATOM 2724 O O . HIS A 1 336 ? -26.582 -18.128 5.880 1.00 46.03 336 HIS A O 1
ATOM 2730 N N . ILE A 1 337 ? -25.115 -18.643 4.258 1.00 44.44 337 ILE A N 1
ATOM 2731 C CA . ILE A 1 337 ? -25.909 -19.732 3.674 1.00 44.44 337 ILE A CA 1
ATOM 2732 C C . ILE A 1 337 ? -25.615 -21.077 4.366 1.00 44.44 337 ILE A C 1
ATOM 2734 O O . ILE A 1 337 ? -26.532 -21.882 4.531 1.00 44.44 337 ILE A O 1
ATOM 2738 N N . MET A 1 338 ? -24.386 -21.316 4.841 1.00 38.06 338 MET A N 1
ATOM 2739 C CA . MET A 1 338 ? -24.024 -22.581 5.509 1.00 38.06 338 MET A CA 1
ATOM 2740 C C . MET A 1 338 ? -24.352 -22.652 7.010 1.00 38.06 338 MET A C 1
ATOM 2742 O O . MET A 1 338 ? -24.374 -23.747 7.564 1.00 38.06 338 MET A O 1
ATOM 2746 N N . LEU A 1 339 ? -24.665 -21.535 7.675 1.00 40.22 339 LEU A N 1
ATOM 2747 C CA . LEU A 1 339 ? -25.001 -21.513 9.110 1.00 40.22 339 LEU A CA 1
ATOM 2748 C C . LEU A 1 339 ? -26.505 -21.663 9.418 1.00 40.22 339 LEU A C 1
ATOM 2750 O O . LEU A 1 339 ? -26.951 -21.288 10.501 1.00 40.22 339 LEU A O 1
ATOM 2754 N N . LYS A 1 340 ? -27.309 -22.247 8.516 1.00 36.94 340 LYS A N 1
ATOM 2755 C CA . LYS A 1 340 ? -28.617 -22.801 8.912 1.00 36.94 340 LYS A CA 1
ATOM 2756 C C . LYS A 1 340 ? -28.397 -24.207 9.481 1.00 36.94 340 LYS A C 1
ATOM 2758 O O . LYS A 1 340 ? -28.106 -25.113 8.697 1.00 36.94 340 LYS A O 1
ATOM 2763 N N . PRO A 1 341 ? -28.577 -24.442 10.795 1.00 39.22 341 PRO A N 1
ATOM 2764 C CA . PRO A 1 341 ? -28.600 -25.796 11.318 1.00 39.22 341 PRO A CA 1
ATOM 2765 C C . PRO A 1 341 ? -29.812 -26.504 10.707 1.00 39.22 341 PRO A C 1
ATOM 2767 O O . PRO A 1 341 ? -30.960 -26.238 11.063 1.00 39.22 341 PRO A O 1
ATOM 2770 N N . ARG A 1 342 ? -29.580 -27.403 9.745 1.00 38.16 342 ARG A N 1
ATOM 2771 C CA . ARG A 1 342 ? -30.586 -28.408 9.404 1.00 38.16 342 ARG A CA 1
ATOM 2772 C C . ARG A 1 342 ? -30.686 -29.327 10.615 1.00 38.16 342 ARG A C 1
ATOM 2774 O O . ARG A 1 342 ? -29.874 -30.232 10.774 1.00 38.16 342 ARG A O 1
ATOM 2781 N N . HIS A 1 343 ? -31.679 -29.086 11.466 1.00 36.41 343 HIS A N 1
ATOM 2782 C CA . HIS A 1 343 ? -32.182 -30.102 12.378 1.00 36.41 343 HIS A CA 1
ATOM 2783 C C . HIS A 1 343 ? -32.702 -31.278 11.542 1.00 36.41 343 HIS A C 1
ATOM 2785 O O . HIS A 1 343 ? -33.877 -31.340 11.186 1.00 36.41 343 HIS A O 1
ATOM 2791 N N . PHE A 1 344 ? -31.817 -32.216 11.213 1.00 33.81 344 PHE A N 1
ATOM 2792 C CA . PHE A 1 344 ? -32.218 -33.565 10.850 1.00 33.81 344 PHE A CA 1
ATOM 2793 C C . PHE A 1 344 ? -32.735 -34.228 12.127 1.00 33.81 344 PHE A C 1
ATOM 2795 O O . PHE A 1 344 ? -31.969 -34.707 12.960 1.00 33.81 344 PHE A O 1
ATOM 2802 N N . ARG A 1 345 ? -34.059 -34.211 12.312 1.00 32.31 345 ARG A N 1
ATOM 2803 C CA . ARG A 1 345 ? -34.718 -35.179 13.189 1.00 32.31 345 ARG A CA 1
ATOM 2804 C C . ARG A 1 345 ? -34.610 -36.537 12.502 1.00 32.31 345 ARG A C 1
ATOM 2806 O O . ARG A 1 345 ? -35.371 -36.808 11.577 1.00 32.31 345 ARG A O 1
ATOM 2813 N N . CYS A 1 346 ? -33.694 -37.384 12.955 1.00 34.53 346 CYS A N 1
ATOM 2814 C CA . CYS A 1 346 ? -33.872 -38.819 12.779 1.00 34.53 346 CYS A CA 1
ATOM 2815 C C . CYS A 1 346 ? -35.066 -39.228 13.647 1.00 34.53 346 CYS A C 1
ATOM 2817 O O . CYS A 1 346 ? -34.990 -39.168 14.873 1.00 34.53 346 CYS A O 1
ATOM 2819 N N . LYS A 1 347 ? -36.188 -39.574 13.011 1.00 37.28 347 LYS A N 1
ATOM 2820 C CA . LYS A 1 347 ? -37.170 -40.467 13.625 1.00 37.28 347 LYS A CA 1
ATOM 2821 C C . LYS A 1 347 ? -36.612 -41.882 13.477 1.00 37.28 347 LYS A C 1
ATOM 2823 O O . LYS A 1 347 ? -36.385 -42.310 12.347 1.00 37.28 347 LYS A O 1
ATOM 2828 N N . LEU A 1 348 ? -36.378 -42.544 14.602 1.00 42.09 348 LEU A N 1
ATOM 2829 C CA . LEU A 1 348 ? -36.496 -43.993 14.721 1.00 42.09 348 LEU A CA 1
ATOM 2830 C C . LEU A 1 348 ? -37.787 -44.262 15.485 1.00 42.09 348 LEU A C 1
ATOM 2832 O O . LEU A 1 348 ? -38.032 -43.505 16.456 1.00 42.09 348 LEU A O 1
#

pLDDT: mean 76.9, std 20.19, range [28.78, 97.69]

Foldseek 3Di:
DLLPDPLLVLLCVLVVQLVVLVVVVQCCCCVPLVHDADDPQDHVVLLPPLVSVLSSLLSVLQVVQPRFQFDADPVLVVQLVVLSVVLSVLSVCCSVCVVPRPVVVNVVSVVSNSVSSSCRTTPPCSLVPRPSVVSNVLSVLSSCLVVCCSVCVLVVCQVCQVVLQVLLVVVVVVVVQPWPDWDRDSFWIWTDDPQDIWTHGSLQQQVSVLSNLLSVLVSVCSSCVVPDPPVVSVVVNVVVNVVSNNVSSVVVVVLVVQLSVLCVVVNRPRSNVVSQVVSCQPRQDDIDDFDFDDDPDDGDGDDDDDPPPPPDDDGHDDDPCVVVVVVVVVVVVVVVVPPPPPPPPDDD

Sequence (348 aa):
MISTLPLTLRASIVLFFPFCQLIFLRFFLHSVLGLRVGFPGFTDYELFFPAPLGFIAFLIALEQEKTIQVAFRFQGLVLNSILLFLFIGLSYFHTVFPANSNYFLWWLTLVAMLISAFFVWIEPKSVFLNKNFWTLIPSLIMVFSLVIYFKWGNLIWSSMLKPLEWGVRELLALSGNELIRSYAGRRFLQVQHPLWTVHVGQGCGGFDALILFSSAYTIFSTLMAREIKASVLVFYWLVGVVFFWGLNICRILVIFSLGIYCIRLFGKNEGSRWALGLFHSHSGYVLYPQYTVKNGSNIQFVAEITNASWAGETAVGATLFIPFLLCMKESIASRHIMLKPRHFRCKL

=== Feature glossary ===
The record interleaves many kinds of information about one protein. Here is each kind framed as the question it answers.

Q: Are the domains correctly placed relative to each other?
A: Predicted aligned error is AlphaFold's pairwise confidence. Unlike pLDDT (per-residue), PAE is per-residue-pair and captures whether two parts of the structure are correctly placed relative to each other. Units are ångströms of expected positional error.

Q: Which residues are in helices, strands, or loops?
A: Eight-state secondary structure (DSSP): H is the canonical α-helix, G the tighter 3₁₀-helix, I the wider π-helix; E/B are β-structure, T and S are turns and bends, and '-' is everything else. DSSP derives these from the pattern of main-chain N–H···O=C hydrogen bonds, not from the sequence.

Q: What if only a Cα trace is available?
A: P-SEA three-state annotation labels each residue as helix, strand, or coil based purely on the geometry of the Cα trace. It serves as a fallback when the full backbone (and thus DSSP) is unavailable.

Q: What are the backbone torsion angles?
A: φ (phi) and ψ (psi) are the two rotatable backbone dihedrals per residue: φ is the C(i-1)–N–Cα–C torsion, ψ is the N–Cα–C–N(i+1) torsion, both in degrees on (−180°, 180°]. α-helical residues cluster near (−60°, −45°); β-strand residues near (−120°, +130°). A Ramachandran plot is simply a scatter of (φ, ψ) for every residue.

Q: What known structures does this most resemble?
A: Structural nearest neighbors (via Foldseek easy-search vs the PDB). Reported per hit: target PDB id, E-value, and alignment TM-score. A TM-score above ~0.5 is the conventional threshold for 'same fold'.

Q: What family and function is it annotated with?
A: Database cross-references. InterPro integrates a dozen domain/family signature databases into unified entries with residue-range hits. GO terms attach function/process/location labels with evidence codes. CATH codes position the fold in a four-level structural taxonomy. Organism is the NCBI-taxonomy species name.

Q: Which residues are buried vs exposed?
A: Solvent accessibility: the surface area of each residue that a 1.4 Å water probe can touch, in Å². When only backbone atoms are present the absolute values are lower than full-atom SASA (side chains contribute most of the area) and are flagged as backbone-only.

Q: What do the diagnostic plots show?
A: Three diagnostic plots accompany the record. The Cα contact map visualizes the tertiary structure as a 2D adjacency matrix (8 Å cutoff, sequence-local contacts suppressed). The Ramachandran plot shows the distribution of backbone (φ, ψ) torsions, with points in the α and β basins reflecting secondary structure content. The PAE plot shows AlphaFold's inter-residue confidence as a color matrix.

Q: What is the amino-acid chain?
A: The amino-acid sequence is the protein's primary structure: the linear order of residues from the N-terminus to the C-terminus, written in one-letter code. Everything else here — the 3D coordinates, the secondary structure, the domain annotations — is ultimately a consequence of this string.

Q: What do the rendered images show?
A: The six renders are orthographic views along the three Cartesian axes in both directions. Representation (cartoon, sticks, or surface) and color scheme (sequence-rainbow or by-chain) vary across proteins so the training set covers all the common visualization conventions.

Q: Where is each backbone atom in 3D?
A: The mmCIF table is the protein's shape written out atom by atom. For each backbone N, Cα, C, and carbonyl O, it records an (x, y, z) coordinate triple in Å plus the residue type, chain letter, and residue number.

Q: How mobile is each atom in the crystal?
A: For experimental (PDB) structures, the B-factor (temperature factor) quantifies the positional spread of each atom in the crystal — a combination of thermal vibration and static disorder — in units of Å². High B-factors mark flexible loops or poorly resolved regions; low B-factors mark the rigid, well-ordered core.

Q: How big and how compact is the whole molecule?
A: Three whole-structure scalars: the radius of gyration (RMS distance of Cα from centroid, in Å), the count of Cα–Cα contacts (pairs closer than 8 Å and separated by more than four residues in sequence — i.e. tertiary, not local, contacts), and the bounding-box dimensions. Together they distinguish compact globular folds from extended fibres or disordered chains.

Q: What does the local fold look like, residue by residue?
A: A 3Di character summarizes, for each residue, the relative orientation of the Cα frame of its nearest spatial neighbor. Because it encodes fold topology rather than chemistry, 3Di alignments detect remote structural similarity that sequence alignment misses.

Q: How confident is the AlphaFold model at each residue?
A: For AlphaFold models, the B-factor field carries pLDDT — the model's own estimate of local accuracy on a 0–100 scale. Regions with pLDDT<50 should be treated as essentially unmodeled; they often correspond to intrinsically disordered segments.